Protein AF-A0A954IBS2-F1 (afdb_monomer)

Secondary structure (DSSP, 8-state):
---------------PPP-----------------PPP--PPPHHHHHHHHHHHHHHHHHHHHHHHHHHHHHHHHHHHHHHHHHHHHHHHHHHTS-SS-SSS---TT--S--TTS-SS-SSGGG--SSGGGTT-EESS-B-TTSPBPTT-TTEEEEEEEEEEEEETTTEEEEESS--SEEEEEEEEEETTEEEEEEEEEEEHHHHHHHHHHHHHT----

Mean predicted aligned error: 13.12 Å

pLDDT: mean 81.63, std 15.55, range [42.94, 98.56]

Foldseek 3Di:
DDDDDDDDDDDDDDDDDDDDDDDDDDDDDPPDPPPPPPPPDQDPVNVVVVVVVVVVVVVVVVVVVVVVVVVVVLVVLLVVQAVLQVLVQVVLLLAAQDDPVDPDPPQAAEDDPPQDPDDLACVSQRHNRPLAQPKDPPDAPRGNHRDPPSHQKMKHKHKFAWDDDPPPHTDGDSGHDQKIKIKMFIDHNNHTSDIDIDIGGNVVSVVVVVVVVVPPDDD

Radius of gyration: 34.68 Å; Cα contacts (8 Å, |Δi|>4): 251; chains: 1; bounding box: 61×70×96 Å

Sequence (219 aa):
MHHGLSTSQAACGRLLPRTAAHSQCARTNRNPPTRSPGRAGLTLIESAVSVVLVGLLIIGAMQTLGMALKTRHAGRQRMQASFLAEQLLDEVSRQPWLDPDGTTVAGHLGRESDDPLNPESRSQLDDMDDLHQWMESPCRDASGTVLPGTDGLQRTVTVENISGTVTNGVTAVTAETGLRRITVTVRIAGESAATASVLVSRADVERLADCYESIQVPF

Structure (mmCIF, N/CA/C/O backbone):
data_AF-A0A954IBS2-F1
#
_entry.id   AF-A0A954IBS2-F1
#
loop_
_atom_site.group_PDB
_atom_site.id
_atom_site.type_symbol
_atom_site.label_atom_id
_atom_site.label_alt_id
_atom_site.label_comp_id
_atom_site.label_asym_id
_atom_site.label_entity_id
_atom_site.label_seq_id
_atom_site.pdbx_PDB_ins_code
_atom_site.Cartn_x
_atom_site.Cartn_y
_atom_site.Cartn_z
_atom_site.occupancy
_atom_site.B_iso_or_equiv
_atom_site.auth_seq_id
_atom_site.auth_comp_id
_atom_site.auth_asym_id
_atom_site.auth_atom_id
_atom_site.pdbx_PDB_model_num
ATOM 1 N N . MET A 1 1 ? 13.222 -57.306 -11.184 1.00 45.16 1 MET A N 1
ATOM 2 C CA . MET A 1 1 ? 14.034 -57.585 -9.981 1.00 45.16 1 MET A CA 1
ATOM 3 C C . MET A 1 1 ? 13.592 -56.614 -8.905 1.00 45.16 1 MET A C 1
ATOM 5 O O . MET A 1 1 ? 13.743 -55.414 -9.068 1.00 45.16 1 MET A O 1
ATOM 9 N N . HIS A 1 2 ? 12.902 -57.158 -7.908 1.00 42.94 2 HIS A N 1
ATOM 10 C CA . HIS A 1 2 ? 12.271 -56.465 -6.789 1.00 42.94 2 HIS A CA 1
ATOM 11 C C . HIS A 1 2 ? 13.253 -56.321 -5.627 1.00 42.94 2 HIS A C 1
ATOM 13 O O . HIS A 1 2 ? 13.795 -57.339 -5.225 1.00 42.94 2 HIS A O 1
ATOM 19 N N . HIS A 1 3 ? 13.369 -55.127 -5.045 1.00 48.97 3 HIS A N 1
ATOM 20 C CA . HIS A 1 3 ? 13.721 -54.848 -3.639 1.00 48.97 3 HIS A CA 1
ATOM 21 C C . HIS A 1 3 ? 13.223 -53.406 -3.374 1.00 48.97 3 HIS A C 1
ATOM 23 O O . HIS A 1 3 ? 13.564 -52.524 -4.149 1.00 48.97 3 HIS A O 1
ATOM 29 N N . GLY A 1 4 ? 12.340 -53.048 -2.436 1.00 44.34 4 GLY A N 1
ATOM 30 C CA . GLY A 1 4 ? 11.910 -53.676 -1.185 1.00 44.34 4 GLY A CA 1
ATOM 31 C C . GLY A 1 4 ? 12.678 -53.067 -0.004 1.00 44.34 4 GLY A C 1
ATOM 32 O O . GLY A 1 4 ? 13.897 -53.177 -0.027 1.00 44.34 4 GLY A O 1
ATOM 33 N N . LEU A 1 5 ? 11.946 -52.500 0.984 1.00 59.69 5 LEU A N 1
ATOM 34 C CA . LEU A 1 5 ? 12.308 -51.933 2.321 1.00 59.69 5 LEU A CA 1
ATOM 35 C C . LEU A 1 5 ? 11.928 -50.432 2.405 1.00 59.69 5 LEU A C 1
ATOM 37 O O . LEU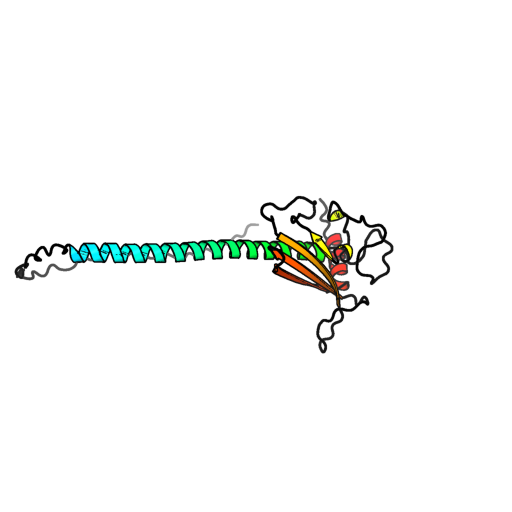 A 1 5 ? 12.558 -49.619 1.748 1.00 59.69 5 LEU A O 1
ATOM 41 N N . SER A 1 6 ? 10.876 -49.941 3.079 1.00 52.50 6 SER A N 1
ATOM 42 C CA . SER A 1 6 ? 10.089 -50.319 4.274 1.00 52.50 6 SER A CA 1
ATOM 43 C C . SER A 1 6 ? 10.828 -50.245 5.619 1.00 52.50 6 SER A C 1
ATOM 45 O O . SER A 1 6 ? 11.374 -51.238 6.087 1.00 52.50 6 SER A O 1
ATOM 47 N N . THR A 1 7 ? 10.700 -49.092 6.282 1.00 59.94 7 THR A N 1
ATOM 48 C CA . THR A 1 7 ? 10.880 -48.815 7.725 1.00 59.94 7 THR A CA 1
ATOM 49 C C . THR A 1 7 ? 9.879 -47.687 8.048 1.00 59.94 7 THR A C 1
ATOM 51 O O . THR A 1 7 ? 9.940 -46.642 7.419 1.00 59.94 7 THR A O 1
ATOM 54 N N . SER A 1 8 ? 8.795 -47.800 8.827 1.00 57.25 8 SER A N 1
ATOM 55 C CA . SER A 1 8 ? 8.457 -48.453 10.104 1.00 57.25 8 SER A CA 1
ATOM 56 C C . SER A 1 8 ? 9.232 -47.942 11.322 1.00 57.25 8 SER A C 1
ATOM 58 O O . SER A 1 8 ? 10.270 -48.504 11.651 1.00 57.25 8 SER A O 1
ATOM 60 N N . GLN A 1 9 ? 8.666 -46.946 12.019 1.00 58.44 9 GLN A N 1
ATOM 61 C CA . GLN A 1 9 ? 8.618 -46.790 13.491 1.00 58.44 9 GLN A CA 1
ATOM 62 C C . GLN A 1 9 ? 7.706 -45.577 13.798 1.00 58.44 9 GLN A C 1
ATOM 64 O O . GLN A 1 9 ? 7.993 -44.477 13.351 1.00 58.44 9 GLN A O 1
ATOM 69 N N . ALA A 1 10 ? 6.486 -45.695 14.331 1.00 50.09 10 ALA A N 1
ATOM 70 C CA . ALA A 1 10 ? 6.040 -46.221 15.628 1.00 50.09 10 ALA A CA 1
ATOM 71 C C . ALA A 1 10 ? 6.532 -45.399 16.840 1.00 50.09 10 ALA A C 1
ATOM 73 O O . ALA A 1 10 ? 7.595 -45.659 17.390 1.00 50.09 10 ALA A O 1
ATOM 74 N N . ALA A 1 11 ? 5.691 -44.470 17.306 1.00 51.94 11 ALA A N 1
ATOM 75 C CA . ALA A 1 11 ? 5.664 -43.974 18.686 1.00 51.94 11 ALA A CA 1
ATOM 76 C C . ALA A 1 11 ? 4.179 -43.782 19.058 1.00 51.94 11 ALA A C 1
ATOM 78 O O . ALA A 1 11 ? 3.527 -42.857 18.590 1.00 51.94 11 ALA A O 1
ATOM 79 N N . CYS A 1 12 ? 3.513 -44.813 19.580 1.00 49.47 12 CYS A N 1
ATOM 80 C CA . CYS A 1 12 ? 3.532 -45.265 20.978 1.00 49.47 12 CYS A CA 1
ATOM 81 C C . CYS A 1 12 ? 2.749 -44.307 21.888 1.00 49.47 12 CYS A C 1
ATOM 83 O O . CYS A 1 12 ? 3.235 -43.259 22.306 1.00 49.47 12 CYS A O 1
ATOM 85 N N . GLY A 1 13 ? 1.502 -44.695 22.161 1.00 51.91 13 GLY A N 1
ATOM 86 C CA . GLY A 1 13 ? 0.619 -44.017 23.094 1.00 51.91 13 GLY A CA 1
ATOM 87 C C . GLY A 1 13 ? 1.031 -44.200 24.554 1.00 51.91 13 GLY A C 1
ATOM 88 O O . GLY A 1 13 ? 1.740 -45.134 24.929 1.00 51.91 13 GLY A O 1
ATOM 89 N N . ARG A 1 14 ? 0.514 -43.315 25.404 1.00 55.31 14 ARG A N 1
ATOM 90 C CA . ARG A 1 14 ? 0.494 -43.506 26.857 1.00 55.31 14 ARG A CA 1
ATOM 91 C C . ARG A 1 14 ? -0.769 -42.840 27.399 1.00 55.31 14 ARG A C 1
ATOM 93 O O . ARG A 1 14 ? -0.897 -41.627 27.359 1.00 55.31 14 ARG A O 1
ATOM 100 N N . LEU A 1 15 ? -1.834 -43.620 27.573 1.00 56.50 15 LEU A N 1
ATOM 101 C CA . LEU A 1 15 ? -2.202 -44.312 28.818 1.00 56.50 15 LEU A CA 1
ATOM 102 C C . LEU A 1 15 ? -2.574 -43.339 29.941 1.00 56.50 15 LEU A C 1
ATOM 104 O O . LEU A 1 15 ? -1.737 -42.868 30.705 1.00 56.50 15 LEU A O 1
ATOM 108 N N . LEU A 1 16 ? -3.887 -43.136 30.044 1.00 59.31 16 LEU A N 1
ATOM 109 C CA . LEU A 1 16 ? -4.599 -42.791 31.268 1.00 59.31 16 LEU A CA 1
ATOM 110 C C . LEU A 1 16 ? -4.198 -43.762 32.394 1.00 59.31 16 LEU A C 1
ATOM 112 O O . LEU A 1 16 ? -4.233 -44.978 32.173 1.00 59.31 16 LEU A O 1
ATOM 116 N N . PRO A 1 17 ? -3.908 -43.294 33.616 1.00 62.41 17 PRO A N 1
ATOM 117 C CA . PRO A 1 17 ? -3.916 -44.170 34.768 1.00 62.41 17 PRO A CA 1
ATOM 118 C C . PRO A 1 17 ? -5.342 -44.369 35.295 1.00 62.41 17 PRO A C 1
ATOM 120 O O . PRO A 1 17 ? -6.050 -43.436 35.675 1.00 62.41 17 PRO A O 1
ATOM 123 N N . ARG A 1 18 ? -5.716 -45.651 35.311 1.00 51.72 18 ARG A N 1
ATOM 124 C CA . ARG A 1 18 ? -6.815 -46.271 36.053 1.00 51.72 18 ARG A CA 1
ATOM 125 C C . ARG A 1 18 ? -6.639 -46.071 37.562 1.00 51.72 18 ARG A C 1
ATOM 127 O O . ARG A 1 18 ? -5.544 -46.217 38.093 1.00 51.72 18 ARG A O 1
ATOM 134 N N . THR A 1 19 ? -7.770 -45.820 38.214 1.00 53.50 19 THR A N 1
ATOM 135 C CA . THR A 1 19 ? -8.202 -46.326 39.529 1.00 53.50 19 THR A CA 1
ATOM 136 C C . THR A 1 19 ? -7.168 -47.074 40.382 1.00 53.50 19 THR A C 1
ATOM 138 O O . THR A 1 19 ? -6.794 -48.201 40.058 1.00 53.50 19 THR A O 1
ATOM 141 N N . ALA A 1 20 ? -6.877 -46.529 41.565 1.00 55.19 20 ALA A N 1
ATOM 142 C CA . ALA A 1 20 ? -6.445 -47.304 42.722 1.00 55.19 20 ALA A CA 1
ATOM 143 C C . ALA A 1 20 ? -7.347 -46.965 43.915 1.00 55.19 20 ALA A C 1
ATOM 145 O O . ALA A 1 20 ? -7.336 -45.855 44.443 1.00 55.19 20 ALA A O 1
ATOM 146 N N . ALA A 1 21 ? -8.157 -47.951 44.295 1.00 58.53 21 ALA A N 1
ATOM 147 C CA . ALA A 1 21 ? -8.867 -48.007 45.556 1.00 58.53 21 ALA A CA 1
ATOM 148 C C . ALA A 1 21 ? -7.852 -48.179 46.691 1.00 58.53 21 ALA A C 1
ATOM 150 O O . ALA A 1 21 ? -7.033 -49.100 46.649 1.00 58.53 21 ALA A O 1
ATOM 151 N N . HIS A 1 22 ? -7.924 -47.330 47.715 1.00 53.88 22 HIS A N 1
ATOM 152 C CA . HIS A 1 22 ? -7.211 -47.549 48.966 1.00 53.88 22 HIS A CA 1
ATOM 153 C C . HIS A 1 22 ? -8.040 -47.115 50.174 1.00 53.88 22 HIS A C 1
ATOM 155 O O . HIS A 1 22 ? -8.369 -45.947 50.350 1.00 53.88 22 HIS A O 1
ATOM 161 N N . SER A 1 23 ? -8.292 -48.121 51.011 1.00 60.75 23 SER A N 1
ATOM 162 C CA . SER A 1 23 ? -8.225 -48.060 52.467 1.00 60.75 23 SER A CA 1
ATOM 163 C C . SER A 1 23 ? -9.220 -47.138 53.176 1.00 60.75 23 SER A C 1
ATOM 165 O O . SER A 1 23 ? -8.925 -46.008 53.566 1.00 60.75 23 SER A O 1
ATOM 167 N N . GLN A 1 24 ? -10.405 -47.696 53.435 1.00 58.12 24 GLN A N 1
ATOM 168 C CA . GLN A 1 24 ? -11.296 -47.236 54.496 1.00 58.12 24 GLN A CA 1
ATOM 169 C C . GLN A 1 24 ? -10.687 -47.588 55.861 1.00 58.12 24 GLN A C 1
ATOM 171 O O . GLN A 1 24 ? -10.999 -48.611 5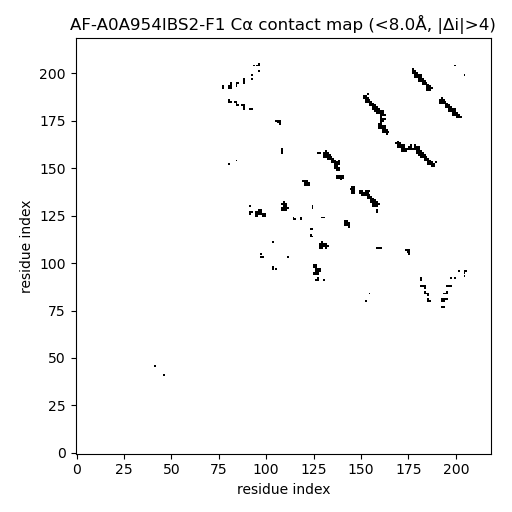6.464 1.00 58.12 24 GLN A O 1
ATOM 176 N N . CYS A 1 25 ? -9.823 -46.708 56.369 1.00 56.44 25 CYS A N 1
ATOM 177 C CA . CYS A 1 25 ? -9.597 -46.604 57.804 1.00 56.44 25 CYS A CA 1
ATOM 178 C C . CYS A 1 25 ? -10.830 -45.947 58.428 1.00 56.44 25 CYS A C 1
ATOM 180 O O . CYS A 1 25 ? -11.132 -44.783 58.155 1.00 56.44 25 CYS A O 1
ATOM 182 N N . ALA A 1 26 ? -11.526 -46.707 59.270 1.00 60.84 26 ALA A N 1
ATOM 183 C CA . ALA A 1 26 ? -12.612 -46.247 60.117 1.00 60.84 26 ALA A CA 1
ATOM 184 C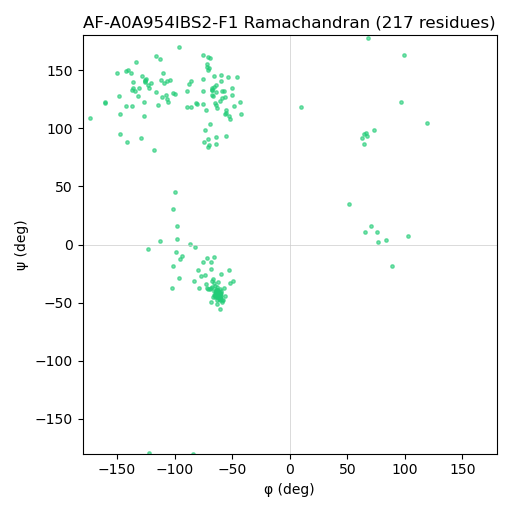 C . ALA A 1 26 ? -12.151 -45.067 60.994 1.00 60.84 26 ALA A C 1
ATOM 186 O O . ALA A 1 26 ? -11.600 -45.246 62.079 1.00 60.84 26 ALA A O 1
ATOM 187 N N . ARG A 1 27 ? -12.379 -43.838 60.516 1.00 59.38 27 ARG A N 1
ATOM 188 C CA . ARG A 1 27 ? -12.395 -42.643 61.358 1.00 59.38 27 ARG A CA 1
ATOM 189 C C . ARG A 1 27 ? -13.794 -42.496 61.922 1.00 59.38 27 ARG A C 1
ATOM 191 O O . ARG A 1 27 ? -14.770 -42.334 61.196 1.00 59.38 27 ARG A O 1
ATOM 198 N N . THR A 1 28 ? -13.857 -42.563 63.239 1.00 63.72 28 THR A N 1
ATOM 199 C CA . THR A 1 28 ? -15.012 -42.228 64.056 1.00 63.72 28 THR A CA 1
ATOM 200 C C . THR A 1 28 ? -15.514 -40.836 63.675 1.00 63.72 28 THR A C 1
ATOM 202 O O . THR A 1 28 ? -14.872 -39.816 63.926 1.00 63.72 28 THR A O 1
ATOM 205 N N . ASN A 1 29 ? -16.664 -40.817 63.002 1.00 59.28 29 ASN A N 1
ATOM 206 C CA . ASN A 1 29 ? -17.322 -39.618 62.514 1.00 59.28 29 ASN A CA 1
ATOM 207 C C . ASN A 1 29 ? -17.896 -38.819 63.695 1.00 59.28 29 ASN A C 1
ATOM 209 O O . ASN A 1 29 ? -19.067 -38.949 64.050 1.00 59.28 29 ASN A O 1
ATOM 213 N N . ARG A 1 30 ? -17.060 -37.996 64.334 1.00 65.25 30 ARG A N 1
ATOM 214 C CA . ARG A 1 30 ? -17.547 -36.861 65.120 1.00 65.25 30 ARG A CA 1
ATOM 215 C C . ARG A 1 30 ? -17.986 -35.800 64.121 1.00 65.25 30 ARG A C 1
ATOM 217 O O . ARG A 1 30 ? -17.177 -34.959 63.746 1.00 65.25 30 ARG A O 1
ATOM 224 N N . ASN A 1 31 ? -19.244 -35.855 63.684 1.00 67.31 31 ASN A N 1
ATOM 225 C CA . ASN A 1 31 ? -19.858 -34.737 62.977 1.00 67.31 31 ASN A CA 1
ATOM 226 C C . ASN A 1 31 ? -19.744 -33.501 63.891 1.00 67.31 31 ASN A C 1
ATOM 228 O O . ASN A 1 31 ? -20.369 -33.496 64.958 1.00 67.31 31 ASN A O 1
ATOM 232 N N . PRO A 1 32 ? -18.951 -32.468 63.546 1.00 68.50 32 PRO A N 1
ATOM 233 C CA . PRO A 1 32 ? -19.090 -31.188 64.219 1.00 68.50 32 PRO A CA 1
ATOM 234 C C . PRO A 1 32 ? -20.526 -30.700 63.977 1.00 68.50 32 PRO A C 1
ATOM 236 O O . PRO A 1 32 ? -21.081 -30.976 62.909 1.00 68.50 32 PRO A O 1
ATOM 239 N N . PRO A 1 33 ? -21.160 -30.008 64.937 1.00 64.88 33 PRO A N 1
ATOM 240 C CA . PRO A 1 33 ? -22.490 -29.461 64.725 1.00 64.88 33 PRO A CA 1
ATOM 241 C C . PRO A 1 33 ? -22.443 -28.579 63.478 1.00 64.88 33 PRO A C 1
ATOM 243 O O . PRO A 1 33 ? -21.769 -27.547 63.455 1.00 64.88 33 PRO A O 1
ATOM 246 N N . THR A 1 34 ? -23.133 -29.006 62.422 1.00 65.88 34 THR A N 1
ATOM 247 C CA . THR A 1 34 ? -23.379 -28.186 61.244 1.00 65.88 34 THR A CA 1
ATOM 248 C C . THR A 1 34 ? -24.232 -27.022 61.720 1.00 65.88 34 THR A C 1
ATOM 250 O O . THR A 1 34 ? -25.455 -27.132 61.807 1.00 65.88 34 THR A O 1
ATOM 253 N N . ARG A 1 35 ? -23.590 -25.910 62.099 1.00 66.00 35 ARG A N 1
ATOM 254 C CA . ARG A 1 35 ? -24.271 -24.622 62.186 1.00 66.00 35 ARG A CA 1
ATOM 255 C C . ARG A 1 35 ? -24.927 -24.438 60.828 1.00 66.00 35 ARG A C 1
ATOM 257 O O . ARG A 1 35 ? -24.223 -24.301 59.830 1.00 66.00 35 ARG A O 1
ATOM 264 N N . SER A 1 36 ? -26.256 -24.503 60.789 1.00 65.00 36 SER A N 1
ATOM 265 C CA . SER A 1 36 ? -27.012 -24.080 59.621 1.00 65.00 36 SER A CA 1
ATOM 266 C C . SER A 1 36 ? -26.466 -22.703 59.248 1.00 65.00 36 SER A C 1
ATOM 268 O O . SER A 1 36 ? -26.511 -21.823 60.119 1.00 65.00 36 SER A O 1
ATOM 270 N N . PRO A 1 37 ? -25.891 -22.500 58.050 1.00 66.31 37 PRO A N 1
ATOM 271 C CA . PRO A 1 37 ? -25.538 -21.156 57.636 1.00 66.31 37 PRO A CA 1
ATOM 272 C C . PRO A 1 37 ? -26.830 -20.354 57.747 1.00 66.31 37 PRO A C 1
ATOM 274 O O . PRO A 1 37 ? -27.844 -20.714 57.143 1.00 66.31 37 PRO A O 1
ATOM 277 N N . GLY A 1 38 ? -26.832 -19.363 58.642 1.00 61.47 38 GLY A N 1
ATOM 278 C CA . GLY A 1 38 ? -27.975 -18.482 58.805 1.00 61.47 38 GLY A CA 1
ATOM 279 C C . GLY A 1 38 ? -28.338 -17.983 57.416 1.00 61.47 38 GLY A C 1
ATOM 280 O O . GLY A 1 38 ? -27.452 -17.573 56.666 1.00 61.47 38 GLY A O 1
ATOM 281 N N . ARG A 1 39 ? -29.611 -18.110 57.037 1.00 67.38 39 ARG A N 1
ATOM 282 C CA . ARG A 1 39 ? -30.112 -17.581 55.770 1.00 67.38 39 ARG A CA 1
ATOM 283 C C . ARG A 1 39 ? -29.978 -16.060 55.835 1.00 67.38 39 ARG A C 1
ATOM 285 O O . ARG A 1 39 ? -30.890 -15.377 56.285 1.00 67.38 39 ARG A O 1
ATOM 292 N N . ALA A 1 40 ? -28.811 -15.551 55.465 1.00 68.31 40 ALA A N 1
ATOM 293 C CA . ALA A 1 40 ? -28.569 -14.136 55.286 1.00 68.31 40 ALA A CA 1
ATOM 294 C C . ALA A 1 40 ? -29.275 -13.748 53.986 1.00 68.31 40 ALA A C 1
ATOM 296 O O . ALA A 1 40 ? -28.800 -14.050 52.894 1.00 68.31 40 ALA A O 1
ATOM 297 N N . GLY A 1 41 ? -30.480 -13.191 54.105 1.00 77.12 41 GLY A N 1
ATOM 298 C CA . GLY A 1 41 ? -31.127 -12.544 52.972 1.00 77.12 41 GLY A CA 1
ATOM 299 C C . GLY A 1 41 ? -30.300 -11.331 52.554 1.00 77.12 41 GLY A C 1
ATOM 300 O O . GLY A 1 41 ? -29.832 -10.592 53.421 1.00 77.12 41 GLY A O 1
ATOM 301 N N . LEU A 1 42 ? -30.121 -11.137 51.245 1.00 78.12 42 LEU A N 1
ATOM 302 C CA . LEU A 1 42 ? -29.543 -9.906 50.707 1.00 78.12 42 LEU A CA 1
ATOM 303 C C . LEU A 1 42 ? -30.399 -8.730 51.174 1.00 78.12 42 LEU A C 1
ATOM 305 O O . LEU A 1 42 ? -31.631 -8.765 51.084 1.00 78.12 42 LEU A O 1
ATOM 309 N N . THR A 1 43 ? -29.751 -7.692 51.685 1.00 90.75 43 THR A N 1
ATOM 310 C CA . THR A 1 43 ? -30.481 -6.492 52.098 1.00 90.75 43 THR A CA 1
ATOM 311 C C . THR A 1 43 ? -30.985 -5.744 50.859 1.00 90.75 43 THR A C 1
ATOM 313 O O . THR A 1 43 ? -30.370 -5.787 49.792 1.00 90.75 43 THR A O 1
ATOM 316 N N . LEU A 1 44 ? -32.109 -5.028 50.970 1.00 92.50 44 LEU A N 1
ATOM 317 C CA . LEU A 1 44 ? -32.663 -4.265 49.840 1.00 92.50 44 LEU A CA 1
ATOM 318 C C . LEU A 1 44 ? -31.629 -3.257 49.301 1.00 92.50 44 LEU A C 1
ATOM 320 O O . LEU A 1 44 ? -31.460 -3.124 48.089 1.00 92.50 44 LEU A O 1
ATOM 324 N N . ILE A 1 45 ? -30.849 -2.647 50.198 1.00 94.88 45 ILE A N 1
ATOM 325 C CA . ILE A 1 45 ? -29.742 -1.752 49.842 1.00 94.88 45 ILE A CA 1
ATOM 326 C C . ILE A 1 45 ? -28.628 -2.463 49.059 1.00 94.88 45 ILE A C 1
ATOM 328 O O . ILE A 1 45 ? -28.138 -1.920 48.075 1.00 94.88 45 ILE A O 1
ATOM 332 N N . GLU A 1 46 ? -28.270 -3.692 49.422 1.00 94.00 46 GLU A N 1
ATOM 333 C CA . GLU A 1 46 ? -27.256 -4.483 48.717 1.00 94.00 46 GLU A CA 1
ATOM 334 C C . GLU A 1 46 ? -27.697 -4.843 47.292 1.00 94.00 46 GLU A C 1
ATOM 336 O O . GLU A 1 46 ? -26.910 -4.727 46.348 1.00 94.00 46 GLU A O 1
ATOM 341 N N . SER A 1 47 ? -28.974 -5.195 47.107 1.00 94.31 47 SER A N 1
ATOM 342 C CA . SER A 1 47 ? -29.532 -5.432 45.770 1.00 94.31 47 SER A CA 1
ATOM 343 C C . SER A 1 47 ? -29.538 -4.162 44.909 1.00 94.31 47 SER A C 1
ATOM 345 O O . SER A 1 47 ? -29.152 -4.212 43.742 1.00 94.31 47 SER A O 1
ATOM 347 N N . ALA A 1 48 ? -29.875 -3.005 45.493 1.00 95.56 48 ALA A N 1
ATOM 348 C CA . ALA A 1 48 ? -29.869 -1.723 44.793 1.00 95.56 48 ALA A CA 1
ATOM 349 C C . ALA A 1 48 ? -28.450 -1.319 44.357 1.00 95.56 48 ALA A C 1
ATOM 351 O O . ALA A 1 48 ? -28.242 -0.954 43.200 1.00 95.56 48 ALA A O 1
ATOM 352 N N . VAL A 1 49 ? -27.459 -1.455 45.247 1.00 96.38 49 VAL A N 1
ATOM 353 C CA . VAL A 1 49 ? -26.046 -1.190 44.925 1.00 96.38 49 VAL A CA 1
ATOM 354 C C . VAL A 1 49 ? -25.550 -2.142 43.834 1.00 96.38 49 VAL A C 1
ATOM 356 O O . VAL A 1 49 ? -24.886 -1.704 42.898 1.00 96.38 49 VAL A O 1
ATOM 359 N N . SER A 1 50 ? -25.926 -3.422 43.890 1.00 96.81 50 SER A N 1
ATOM 360 C CA . SER A 1 50 ? -25.533 -4.411 42.878 1.00 96.81 50 SER A CA 1
ATOM 361 C C . SER A 1 50 ? -26.059 -4.058 41.485 1.00 96.81 50 SER A C 1
ATOM 363 O O . SER A 1 50 ? -25.305 -4.119 40.516 1.00 96.81 50 SER A O 1
ATOM 365 N N . VAL A 1 51 ? -27.323 -3.632 41.370 1.00 96.88 51 VAL A N 1
ATOM 366 C CA . VAL A 1 51 ? -27.903 -3.209 40.082 1.00 96.88 51 VAL A CA 1
ATOM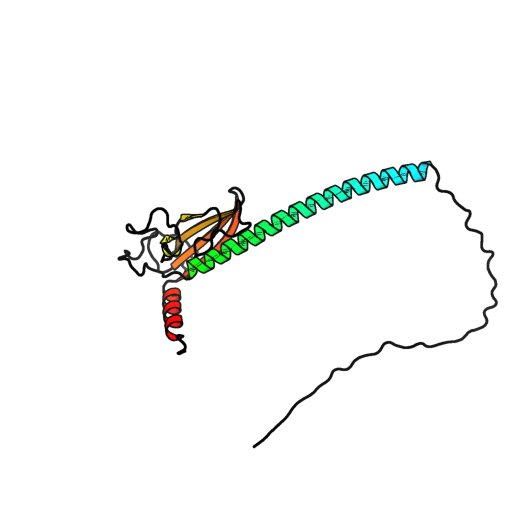 367 C C . VAL A 1 51 ? -27.178 -1.981 39.526 1.00 96.88 51 VAL A C 1
ATOM 369 O O . VAL A 1 51 ? -26.867 -1.949 38.335 1.00 96.88 51 VAL A O 1
ATOM 372 N N . VAL A 1 52 ? -26.844 -1.004 40.378 1.00 98.25 52 VAL A N 1
ATOM 373 C CA . VAL A 1 52 ? -26.066 0.179 39.968 1.00 98.25 52 VAL A CA 1
ATOM 374 C C . VAL A 1 52 ? -24.687 -0.229 39.443 1.00 98.25 52 VAL A C 1
ATOM 376 O O . VAL A 1 52 ? -24.283 0.216 38.369 1.00 98.25 52 VAL A O 1
ATOM 379 N N . LEU A 1 53 ? -23.982 -1.116 40.149 1.00 98.00 53 LEU A N 1
ATOM 380 C CA . LEU A 1 53 ? -22.661 -1.593 39.732 1.00 98.00 53 LEU A CA 1
ATOM 381 C C . LEU A 1 53 ? -22.715 -2.365 38.410 1.00 98.00 53 LEU A C 1
ATOM 383 O O . LEU A 1 53 ? -21.900 -2.116 37.524 1.00 98.00 53 LEU A O 1
ATOM 387 N N . VAL A 1 54 ? -23.692 -3.258 38.237 1.00 98.31 54 VAL A N 1
ATOM 388 C CA . VAL A 1 54 ? -23.882 -3.994 36.978 1.00 98.31 54 VAL A CA 1
ATOM 389 C C . VAL A 1 54 ? -24.193 -3.036 35.826 1.00 98.31 54 VAL A C 1
ATOM 391 O O . VAL A 1 54 ? -23.640 -3.198 34.739 1.00 98.31 54 VAL A O 1
ATOM 394 N N . GLY A 1 55 ? -25.004 -2.001 36.063 1.00 98.44 55 GLY A N 1
ATOM 395 C CA . GLY A 1 55 ? -25.271 -0.958 35.071 1.00 98.44 55 GLY A CA 1
ATOM 396 C C . GLY A 1 55 ? -23.991 -0.262 34.597 1.00 98.44 55 GLY A C 1
ATOM 397 O O . GLY A 1 55 ? -23.755 -0.156 33.393 1.00 98.44 55 GLY A O 1
ATOM 398 N N . LEU A 1 56 ? -23.121 0.137 35.530 1.00 98.06 56 LEU A N 1
ATOM 399 C CA . LEU A 1 56 ? -21.827 0.749 35.204 1.00 98.06 56 LEU A CA 1
ATOM 400 C C . LEU A 1 56 ? -20.904 -0.211 34.434 1.00 98.06 56 LEU A C 1
ATOM 402 O O . LEU A 1 56 ? -20.243 0.205 33.480 1.00 98.06 56 LEU A O 1
ATOM 406 N N . LEU A 1 57 ? -20.896 -1.499 34.792 1.00 98.50 57 LEU A N 1
ATOM 407 C CA . LEU A 1 57 ? -20.113 -2.520 34.088 1.00 98.50 57 LEU A CA 1
ATOM 408 C C . LEU A 1 57 ? -20.577 -2.716 32.639 1.00 98.50 57 LEU A C 1
ATOM 410 O O . LEU A 1 57 ? -19.740 -2.812 31.743 1.00 98.50 57 LEU A O 1
ATOM 414 N N . ILE A 1 58 ? -21.889 -2.735 32.386 1.00 9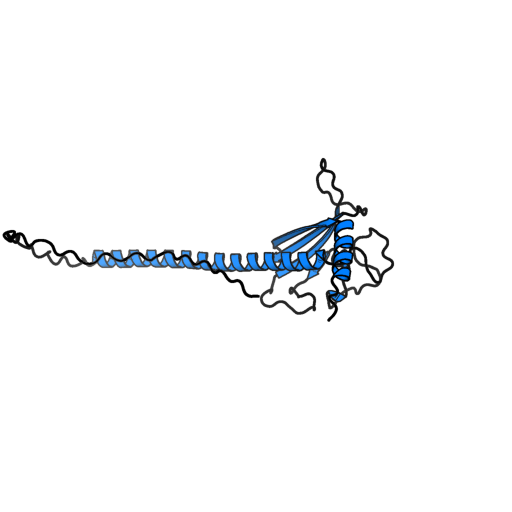8.56 58 ILE A N 1
ATOM 415 C CA . ILE A 1 58 ? -22.440 -2.883 31.029 1.00 98.56 58 ILE A CA 1
ATOM 416 C C . ILE A 1 58 ? -22.053 -1.687 30.150 1.00 98.56 58 ILE A C 1
ATOM 418 O O . ILE A 1 58 ? -21.666 -1.876 28.995 1.00 98.56 58 ILE A O 1
ATOM 422 N N . ILE A 1 59 ? -22.097 -0.464 30.692 1.00 98.38 59 ILE A N 1
ATOM 423 C CA . ILE A 1 59 ? -21.678 0.744 29.963 1.00 98.38 59 ILE A CA 1
ATOM 424 C C . ILE A 1 59 ? -20.201 0.637 29.557 1.00 98.38 59 ILE A C 1
ATOM 426 O O . ILE A 1 59 ? -19.870 0.842 28.386 1.00 98.38 59 ILE A O 1
ATOM 430 N N . GLY A 1 60 ? -19.322 0.249 30.488 1.00 98.19 60 GLY A N 1
ATOM 431 C CA . GLY A 1 60 ? -17.903 0.027 30.192 1.00 98.19 60 GLY A CA 1
ATOM 432 C C . GLY A 1 60 ? -17.674 -1.080 29.152 1.00 98.19 60 GLY A C 1
ATOM 433 O O . GLY A 1 60 ? -16.881 -0.922 28.219 1.00 98.19 60 GLY A O 1
ATOM 434 N N . ALA A 1 61 ? -18.418 -2.186 29.244 1.00 98.25 61 ALA A N 1
ATOM 435 C CA . ALA A 1 61 ? -18.335 -3.287 28.284 1.00 98.25 61 ALA A CA 1
ATOM 436 C C . ALA A 1 61 ? -18.762 -2.863 26.865 1.00 98.25 61 ALA A C 1
ATOM 438 O O . ALA A 1 61 ? -18.123 -3.235 25.882 1.00 98.25 61 ALA A O 1
ATOM 439 N N . MET A 1 62 ? -19.797 -2.032 26.730 1.00 98.12 62 MET A N 1
ATOM 440 C CA . MET A 1 62 ? -20.259 -1.579 25.416 1.00 98.12 62 MET A CA 1
ATOM 441 C C . MET A 1 62 ? -19.257 -0.632 24.738 1.00 98.12 62 MET A C 1
ATOM 443 O O . MET A 1 62 ? -19.021 -0.739 23.533 1.00 98.12 62 MET A O 1
ATOM 447 N N . GLN A 1 63 ? -18.610 0.250 25.506 1.00 98.12 63 GLN A N 1
ATOM 448 C CA . GLN A 1 63 ? -17.556 1.132 24.991 1.00 98.12 63 GLN A CA 1
ATOM 449 C C . GLN A 1 63 ? -16.340 0.341 24.491 1.00 98.12 63 GLN A C 1
ATOM 451 O O . GLN A 1 63 ? -15.834 0.597 23.395 1.00 98.12 63 GLN A O 1
ATOM 456 N N . THR A 1 64 ? -15.895 -0.656 25.263 1.00 98.00 64 THR A N 1
ATOM 457 C CA . THR A 1 64 ? -14.774 -1.525 24.864 1.00 98.00 64 THR A CA 1
ATOM 458 C C . THR A 1 64 ? -15.105 -2.352 23.620 1.00 98.00 64 THR A C 1
ATOM 460 O O . THR A 1 64 ? -14.269 -2.458 22.720 1.00 98.00 64 THR A O 1
ATOM 463 N N . LEU A 1 65 ? -16.337 -2.860 23.498 1.00 98.19 65 LEU A N 1
ATOM 464 C CA . LEU A 1 65 ? -16.795 -3.565 22.299 1.00 98.19 65 LEU A CA 1
ATOM 465 C C . LEU A 1 65 ? -16.817 -2.655 21.059 1.00 98.19 65 LEU A C 1
ATOM 467 O O . LEU A 1 65 ? -16.332 -3.056 20.000 1.00 98.19 65 LEU A O 1
ATOM 471 N N . GLY A 1 66 ? -17.325 -1.425 21.184 1.00 97.75 66 GLY A N 1
ATOM 472 C CA . GLY A 1 66 ? -17.339 -0.452 20.086 1.00 97.75 66 GLY A CA 1
ATOM 473 C C . GLY A 1 66 ? -15.931 -0.128 19.575 1.00 97.75 66 GLY A C 1
ATOM 474 O O . GLY A 1 66 ? -15.677 -0.155 18.368 1.00 97.75 66 GLY A O 1
ATOM 475 N N . MET A 1 67 ? -14.986 0.084 20.495 1.00 97.56 67 MET A N 1
ATOM 476 C CA . MET A 1 67 ? -13.567 0.266 20.172 1.00 97.56 67 MET A CA 1
ATOM 477 C C . MET A 1 67 ? -12.978 -0.963 19.464 1.00 97.56 67 MET A C 1
ATOM 479 O O . MET A 1 67 ? -12.303 -0.822 18.445 1.00 97.56 67 MET A O 1
ATOM 483 N N . ALA A 1 68 ? -13.270 -2.174 19.950 1.00 97.62 68 ALA A N 1
ATOM 484 C CA . ALA A 1 68 ? -12.774 -3.410 19.347 1.00 97.62 68 ALA A CA 1
ATOM 485 C C . ALA A 1 68 ? -13.265 -3.596 17.901 1.00 97.62 68 ALA A C 1
ATOM 487 O O . ALA A 1 68 ? -12.485 -3.982 17.028 1.00 97.62 68 ALA A O 1
ATOM 488 N N . LEU A 1 69 ? -14.537 -3.293 17.622 1.00 97.50 69 LEU A N 1
ATOM 489 C CA . LEU A 1 69 ? -15.093 -3.362 16.268 1.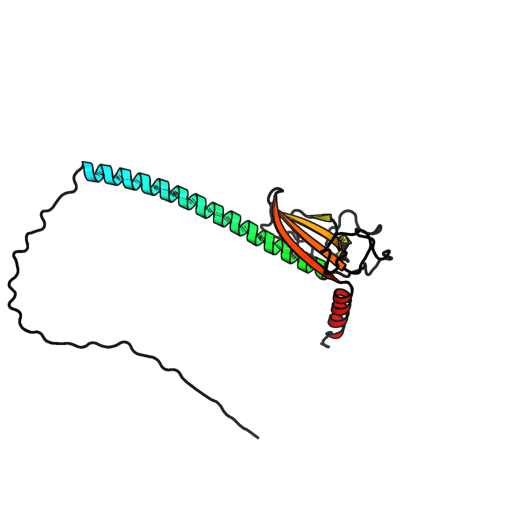00 97.50 69 LEU A CA 1
ATOM 490 C C . LEU A 1 69 ? -14.454 -2.328 15.336 1.00 97.50 69 LEU A C 1
ATOM 492 O O . LEU A 1 69 ? -14.071 -2.677 14.218 1.00 97.50 69 LEU A O 1
ATOM 496 N N . LYS A 1 70 ? -14.264 -1.090 15.809 1.00 96.25 70 LYS A N 1
ATOM 497 C CA . LYS A 1 70 ? -13.596 -0.033 15.037 1.00 96.25 70 LYS A CA 1
ATOM 498 C C . LYS A 1 70 ? -12.162 -0.423 14.672 1.00 96.25 70 LYS A C 1
ATOM 500 O O . LYS A 1 70 ? -11.772 -0.307 13.512 1.00 96.25 70 LYS A O 1
ATOM 505 N N . THR A 1 71 ? -11.401 -0.957 15.627 1.00 96.25 71 THR A N 1
ATOM 506 C CA . THR A 1 71 ? -10.030 -1.432 15.388 1.00 96.25 71 THR A CA 1
ATOM 507 C C . THR A 1 71 ? -9.996 -2.601 14.406 1.00 96.25 71 THR A C 1
ATOM 509 O O . THR A 1 71 ? -9.143 -2.627 13.522 1.00 96.25 71 THR A O 1
ATOM 512 N N . ARG A 1 72 ? -10.942 -3.547 14.494 1.00 96.00 72 ARG A N 1
ATOM 513 C CA . ARG A 1 72 ? -11.051 -4.655 13.526 1.00 96.00 72 ARG A CA 1
ATOM 514 C C . ARG A 1 72 ? -11.339 -4.157 12.113 1.00 96.00 72 ARG A C 1
ATOM 516 O O . ARG A 1 72 ? -10.736 -4.658 11.169 1.00 96.00 72 ARG A O 1
ATOM 523 N N . HIS A 1 73 ? -12.235 -3.184 11.967 1.00 92.69 73 HIS A N 1
ATOM 524 C CA . HIS A 1 73 ? -12.555 -2.597 10.668 1.00 92.69 73 HIS A CA 1
ATOM 525 C C . HIS A 1 73 ? -11.339 -1.894 10.055 1.00 92.69 73 HIS A C 1
ATOM 527 O O . HIS A 1 73 ? -10.951 -2.205 8.932 1.00 92.69 73 HIS A O 1
ATOM 533 N N . ALA A 1 74 ? -10.684 -1.016 10.820 1.00 91.19 74 ALA A N 1
ATOM 534 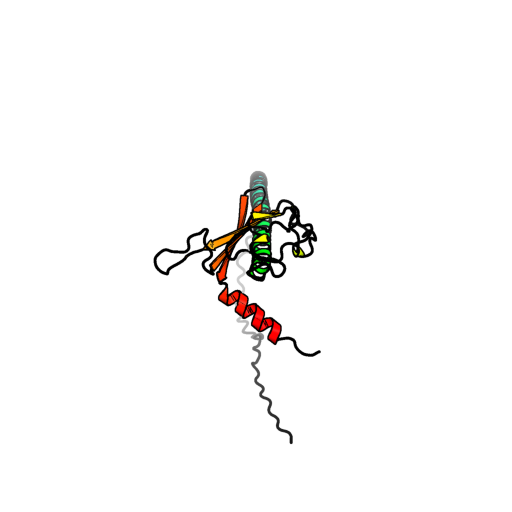C CA . ALA A 1 74 ? -9.479 -0.321 10.373 1.00 91.19 74 ALA A CA 1
ATOM 535 C C . ALA A 1 74 ? -8.333 -1.298 10.046 1.00 91.19 74 ALA A C 1
ATOM 537 O O . ALA A 1 74 ? -7.619 -1.114 9.063 1.00 91.19 74 ALA A O 1
ATOM 538 N N . GLY A 1 75 ? -8.181 -2.366 10.837 1.00 93.44 75 GLY A N 1
ATOM 539 C CA . GLY A 1 75 ? -7.205 -3.424 10.579 1.00 93.44 75 GLY A CA 1
ATOM 540 C C . GLY A 1 75 ? -7.455 -4.144 9.254 1.00 93.44 75 GLY A C 1
ATOM 541 O O . GLY A 1 75 ? -6.524 -4.316 8.474 1.00 93.44 75 GLY A O 1
ATOM 542 N N . ARG A 1 76 ? -8.711 -4.502 8.953 1.00 92.81 76 ARG A N 1
ATOM 543 C CA . ARG A 1 76 ? -9.075 -5.126 7.669 1.00 92.81 76 ARG A CA 1
ATOM 544 C C . ARG A 1 76 ? -8.768 -4.219 6.480 1.00 92.81 76 ARG A C 1
ATOM 546 O O . ARG A 1 76 ? -8.166 -4.688 5.524 1.00 92.81 76 ARG A O 1
ATOM 553 N N . GLN A 1 77 ? -9.122 -2.937 6.567 1.00 91.81 77 GLN A N 1
ATOM 554 C CA . GLN A 1 77 ? -8.855 -1.981 5.489 1.00 91.81 77 GLN A CA 1
ATOM 555 C C . GLN A 1 77 ? -7.354 -1.797 5.232 1.00 91.81 77 GLN A C 1
ATOM 557 O O . GLN A 1 77 ? -6.939 -1.743 4.080 1.00 91.81 77 GLN A O 1
ATOM 562 N N . ARG A 1 78 ? -6.523 -1.756 6.283 1.00 93.06 78 ARG A N 1
ATOM 563 C CA . ARG A 1 78 ? -5.060 -1.679 6.126 1.00 93.06 78 ARG A CA 1
ATOM 564 C C . ARG A 1 78 ? -4.470 -2.939 5.504 1.00 93.06 78 ARG A C 1
ATOM 566 O O . ARG A 1 78 ? -3.675 -2.825 4.584 1.00 93.06 78 ARG A O 1
ATOM 573 N N . MET A 1 79 ? -4.892 -4.121 5.956 1.00 94.94 79 MET A N 1
ATOM 574 C CA . MET A 1 79 ? -4.448 -5.388 5.360 1.00 94.94 79 MET A CA 1
ATOM 575 C C . MET A 1 79 ? -4.818 -5.473 3.877 1.00 94.94 79 MET A C 1
ATOM 577 O O . MET A 1 79 ? -4.006 -5.891 3.057 1.00 94.94 79 MET A O 1
ATOM 581 N N . GLN A 1 80 ? -6.029 -5.036 3.528 1.00 94.88 80 GLN A N 1
ATOM 582 C CA . GLN A 1 80 ? -6.474 -4.969 2.142 1.00 94.88 80 GLN A CA 1
ATOM 583 C C . GLN A 1 80 ? -5.648 -3.963 1.331 1.00 94.88 80 GLN A C 1
ATOM 585 O O . GLN A 1 80 ? -5.233 -4.282 0.223 1.00 94.88 80 GLN A O 1
ATOM 590 N N . ALA A 1 81 ? -5.364 -2.780 1.882 1.00 95.94 81 ALA A N 1
ATOM 591 C CA . ALA A 1 81 ? -4.512 -1.788 1.233 1.00 95.94 81 ALA A CA 1
ATOM 592 C C . ALA A 1 81 ? -3.095 -2.326 0.974 1.00 95.94 81 ALA A C 1
ATOM 594 O O . ALA A 1 81 ? -2.567 -2.120 -0.113 1.00 95.94 81 ALA A O 1
ATOM 595 N N . SER A 1 82 ? -2.502 -3.056 1.926 1.00 96.50 82 SER A N 1
ATOM 596 C CA . SER A 1 82 ? -1.198 -3.710 1.745 1.00 96.50 82 SER A CA 1
ATOM 597 C C . SER A 1 82 ? -1.229 -4.746 0.625 1.00 96.50 82 SER A C 1
ATOM 599 O O . SER A 1 82 ? -0.386 -4.693 -0.264 1.00 96.50 82 SER A O 1
ATOM 601 N N . PHE A 1 83 ? -2.241 -5.618 0.605 1.00 95.94 83 PHE A N 1
ATOM 602 C CA . PHE A 1 83 ? -2.394 -6.610 -0.461 1.00 95.94 83 PHE A CA 1
ATOM 603 C C . PHE A 1 83 ? -2.547 -5.954 -1.840 1.00 95.94 83 PHE A C 1
ATOM 605 O O . PHE A 1 83 ? -1.919 -6.374 -2.803 1.00 95.94 83 PHE A O 1
ATOM 612 N N . LEU A 1 84 ? -3.340 -4.884 -1.933 1.00 96.19 84 LEU A N 1
ATOM 613 C CA . LEU A 1 84 ? -3.526 -4.132 -3.174 1.00 96.19 84 LEU A CA 1
ATOM 614 C C . LEU A 1 84 ? -2.252 -3.414 -3.640 1.00 96.19 84 LEU A C 1
ATOM 616 O O . LEU A 1 84 ? -2.065 -3.254 -4.849 1.00 96.19 84 LEU A O 1
ATOM 620 N N . ALA A 1 85 ? -1.415 -2.963 -2.698 1.00 97.12 85 ALA A N 1
ATOM 621 C CA . ALA A 1 85 ? -0.120 -2.354 -2.984 1.00 97.12 85 ALA A CA 1
ATOM 622 C C . ALA A 1 85 ? 0.850 -3.396 -3.547 1.00 97.12 85 ALA A C 1
ATOM 624 O O . ALA A 1 85 ? 1.449 -3.163 -4.589 1.00 97.12 85 ALA A O 1
ATOM 625 N N . GLU A 1 86 ? 0.962 -4.546 -2.880 1.00 96.56 86 GLU A N 1
ATOM 626 C CA . GLU A 1 86 ? 1.833 -5.654 -3.283 1.00 96.56 86 GLU A CA 1
ATOM 627 C C . GLU A 1 86 ? 1.402 -6.259 -4.616 1.00 96.56 86 GLU A C 1
ATOM 629 O O . GLU A 1 86 ? 2.243 -6.477 -5.477 1.00 96.56 86 GLU A O 1
ATOM 634 N N . GLN A 1 87 ? 0.099 -6.464 -4.824 1.00 95.38 87 GLN A N 1
ATOM 635 C CA . GLN A 1 87 ? -0.433 -6.985 -6.080 1.00 95.38 87 GLN A CA 1
ATOM 636 C C . GLN A 1 87 ? -0.058 -6.089 -7.266 1.00 95.38 87 GLN A C 1
ATOM 638 O O . GLN A 1 87 ? 0.406 -6.589 -8.285 1.00 95.38 87 GLN A O 1
ATOM 643 N N . LEU A 1 88 ? -0.258 -4.772 -7.138 1.00 95.06 88 LEU A N 1
ATOM 644 C CA . LEU A 1 88 ? 0.077 -3.840 -8.215 1.00 95.06 88 LEU A CA 1
ATOM 645 C C . LEU A 1 88 ? 1.594 -3.668 -8.357 1.00 95.06 88 LEU A C 1
ATOM 647 O O . LEU A 1 88 ? 2.083 -3.515 -9.465 1.00 95.06 88 LEU A O 1
ATOM 651 N N . LEU A 1 89 ? 2.353 -3.725 -7.260 1.00 96.19 89 LEU A N 1
ATOM 652 C CA . LEU A 1 89 ? 3.815 -3.691 -7.319 1.00 96.19 89 LEU A CA 1
ATOM 653 C C . LEU A 1 89 ? 4.365 -4.894 -8.093 1.00 96.19 89 LEU A C 1
ATOM 655 O O . LEU A 1 89 ? 5.247 -4.727 -8.927 1.00 96.19 89 LEU A O 1
ATOM 659 N N . ASP A 1 90 ? 3.834 -6.085 -7.819 1.00 93.81 90 ASP A N 1
ATOM 660 C CA . ASP A 1 90 ? 4.211 -7.336 -8.475 1.00 93.81 90 ASP A CA 1
ATOM 661 C C . ASP A 1 90 ? 3.883 -7.303 -9.973 1.00 93.81 90 ASP A C 1
ATOM 663 O O . ASP A 1 90 ? 4.698 -7.708 -10.795 1.00 93.81 90 ASP A O 1
ATOM 667 N N . GLU A 1 91 ? 2.728 -6.743 -10.332 1.00 92.56 91 GLU A N 1
ATOM 668 C CA . GLU A 1 91 ? 2.323 -6.505 -11.719 1.00 92.56 91 GLU A CA 1
ATOM 669 C C . GLU A 1 91 ? 3.291 -5.565 -12.451 1.00 92.56 91 GLU A C 1
ATOM 671 O O . GLU A 1 91 ? 3.883 -5.972 -13.447 1.00 92.56 91 GLU A O 1
ATOM 676 N N . VAL A 1 92 ? 3.533 -4.363 -11.914 1.00 92.81 92 VAL A N 1
ATOM 677 C CA . VAL A 1 92 ? 4.416 -3.364 -12.547 1.00 92.81 92 VAL A CA 1
ATOM 678 C C . VAL A 1 92 ? 5.862 -3.862 -12.611 1.00 92.81 92 VAL A C 1
ATOM 680 O O . VAL A 1 92 ? 6.572 -3.633 -13.579 1.00 92.81 92 VAL A O 1
ATOM 683 N N . SER A 1 93 ? 6.325 -4.600 -11.598 1.00 92.88 93 SER A N 1
ATOM 684 C CA . SER A 1 93 ? 7.698 -5.126 -11.572 1.00 92.88 93 SER A CA 1
ATOM 685 C C . SER A 1 93 ? 7.989 -6.215 -12.611 1.00 92.88 93 SER A C 1
ATOM 687 O O . SER A 1 93 ? 9.156 -6.537 -12.828 1.00 92.88 93 SER A O 1
ATOM 689 N N . ARG A 1 94 ? 6.949 -6.801 -13.221 1.00 89.44 94 ARG A N 1
ATOM 690 C CA . ARG A 1 94 ? 7.070 -7.835 -14.260 1.00 89.44 94 ARG A CA 1
ATOM 691 C C . ARG A 1 94 ? 6.931 -7.296 -15.675 1.00 89.44 94 ARG A C 1
ATOM 693 O O . ARG A 1 94 ? 7.090 -8.073 -16.614 1.00 89.44 94 ARG A O 1
ATOM 700 N N . GLN A 1 95 ? 6.601 -6.021 -15.833 1.00 90.00 95 GLN A N 1
ATOM 701 C CA . GLN A 1 95 ? 6.517 -5.428 -17.154 1.00 90.00 95 GLN A CA 1
ATOM 702 C C . GLN A 1 95 ? 7.908 -5.292 -17.788 1.00 90.00 95 GLN A C 1
ATOM 704 O O . GLN A 1 95 ? 8.911 -5.193 -17.069 1.00 90.00 95 GLN A O 1
ATOM 709 N N . PRO A 1 96 ? 7.979 -5.322 -19.128 1.00 89.69 96 PRO A N 1
ATOM 710 C CA . PRO A 1 96 ? 9.162 -4.950 -19.886 1.00 89.69 96 PRO A CA 1
ATOM 711 C C . PRO A 1 96 ? 9.786 -3.641 -19.400 1.00 89.69 96 PRO A C 1
ATOM 713 O O . PRO A 1 96 ? 9.099 -2.702 -19.012 1.00 89.69 96 PRO A O 1
ATOM 716 N N . TRP A 1 97 ? 11.119 -3.579 -19.437 1.00 89.06 97 TRP A N 1
ATOM 717 C CA . TRP A 1 97 ? 11.842 -2.350 -19.094 1.00 89.06 97 TRP A CA 1
ATOM 718 C C . TRP A 1 97 ? 11.619 -1.229 -20.116 1.00 89.06 97 TRP A C 1
ATOM 720 O O . TRP A 1 97 ? 11.729 -0.062 -19.759 1.00 89.06 97 TRP A O 1
ATOM 730 N N . LEU A 1 98 ? 11.425 -1.604 -21.379 1.00 86.19 98 LEU A N 1
ATOM 731 C CA . LEU A 1 98 ? 11.183 -0.717 -22.510 1.00 86.19 98 LEU A CA 1
ATOM 732 C C . LEU A 1 98 ? 9.931 -1.210 -23.224 1.00 86.19 98 LEU A C 1
ATOM 734 O O . LEU A 1 98 ? 9.770 -2.432 -23.343 1.00 86.19 98 LEU A O 1
ATOM 738 N N . ASP A 1 99 ? 9.154 -0.271 -23.746 1.00 84.62 99 ASP A N 1
ATOM 739 C CA . ASP A 1 99 ? 8.073 -0.498 -24.700 1.00 84.62 99 ASP A CA 1
ATOM 740 C C . ASP A 1 99 ? 8.487 -1.511 -25.803 1.00 84.62 99 ASP A C 1
ATOM 742 O O . ASP A 1 99 ? 9.515 -1.327 -26.480 1.00 84.62 99 ASP A O 1
ATOM 746 N N . PRO A 1 100 ? 7.745 -2.627 -25.959 1.00 79.25 100 PRO A N 1
ATOM 747 C CA . PRO A 1 100 ? 7.983 -3.623 -27.000 1.00 79.25 100 PRO A CA 1
ATOM 748 C C . PRO A 1 100 ? 7.570 -3.169 -28.411 1.00 79.25 100 PRO A C 1
ATOM 750 O O . PRO A 1 100 ? 8.126 -3.680 -29.391 1.00 79.25 100 PRO A O 1
ATOM 753 N N . ASP A 1 101 ? 6.611 -2.253 -28.521 1.00 76.88 101 ASP A N 1
ATOM 754 C CA . ASP A 1 101 ? 5.998 -1.784 -29.764 1.00 76.88 101 ASP A CA 1
ATOM 755 C C . ASP A 1 101 ? 6.565 -0.418 -30.220 1.00 76.88 101 ASP A C 1
ATOM 757 O O . ASP A 1 101 ? 6.477 -0.067 -31.407 1.00 76.88 101 ASP A O 1
ATOM 761 N N . GLY A 1 102 ? 7.206 0.324 -29.314 1.00 66.88 102 GLY A N 1
ATOM 762 C CA . GLY A 1 102 ? 7.670 1.693 -29.523 1.00 66.88 102 GLY A CA 1
ATOM 763 C C . GLY A 1 102 ? 9.131 1.897 -29.938 1.00 66.88 102 GLY A C 1
ATOM 764 O O . GLY A 1 102 ? 10.004 1.025 -29.926 1.00 66.88 102 GLY A O 1
ATOM 765 N N . THR A 1 103 ? 9.423 3.149 -30.307 1.00 59.94 103 THR A N 1
ATOM 766 C CA . THR A 1 103 ? 10.785 3.671 -30.526 1.00 59.94 103 THR A CA 1
ATOM 767 C C . THR A 1 103 ? 11.275 4.465 -29.315 1.00 59.94 103 THR A C 1
ATOM 769 O O . THR A 1 103 ? 11.790 5.578 -29.476 1.00 59.94 103 THR A O 1
ATOM 772 N N . THR A 1 104 ? 11.071 3.950 -28.100 1.00 59.16 104 THR A N 1
ATOM 773 C CA . THR A 1 104 ? 11.349 4.702 -26.872 1.00 59.16 104 THR A CA 1
ATOM 774 C C . THR A 1 104 ? 12.798 5.168 -26.839 1.00 59.16 104 THR A C 1
ATOM 776 O O . THR A 1 104 ? 13.760 4.407 -27.008 1.00 59.16 104 THR A O 1
ATOM 779 N N . VAL A 1 105 ? 12.976 6.472 -26.624 1.00 60.38 105 VAL A N 1
ATOM 780 C CA . VAL A 1 105 ? 14.294 7.041 -26.361 1.00 60.38 105 VAL A CA 1
ATOM 781 C C . VAL A 1 105 ? 14.705 6.543 -24.984 1.00 60.38 105 VAL A C 1
ATOM 783 O O . VAL A 1 105 ? 14.199 7.033 -23.977 1.00 60.38 105 VAL A O 1
ATOM 786 N N . ALA A 1 106 ? 15.610 5.562 -24.958 1.00 59.94 106 ALA A N 1
ATOM 787 C CA . ALA A 1 106 ? 16.105 4.944 -23.734 1.00 59.94 106 ALA A CA 1
ATOM 788 C C . ALA A 1 106 ? 16.371 5.999 -22.645 1.00 59.94 106 ALA A C 1
ATOM 790 O O . ALA A 1 106 ? 17.280 6.826 -22.768 1.00 59.94 106 ALA A O 1
ATOM 791 N N . GLY A 1 107 ? 15.565 5.952 -21.584 1.00 62.69 107 GLY A N 1
ATOM 792 C CA . GLY A 1 107 ? 15.739 6.769 -20.394 1.00 62.69 107 GLY A CA 1
ATOM 793 C C . GLY A 1 107 ? 14.836 7.980 -20.216 1.00 62.69 107 GLY A C 1
ATOM 794 O O . GLY A 1 107 ? 15.061 8.737 -19.268 1.00 62.69 107 GLY A O 1
ATOM 795 N N . HIS A 1 108 ? 13.827 8.171 -21.067 1.00 72.44 108 HIS A N 1
ATOM 796 C CA . HIS A 1 108 ? 12.666 8.955 -20.651 1.00 72.44 108 HIS A CA 1
ATOM 797 C C . HIS A 1 108 ? 11.838 8.152 -19.635 1.00 72.44 108 HIS A C 1
ATOM 799 O O . HIS A 1 108 ? 11.936 6.935 -19.602 1.00 72.44 108 HIS A O 1
ATOM 805 N N . LEU A 1 109 ? 11.113 8.838 -18.751 1.00 80.75 109 LEU A N 1
ATOM 806 C CA . LEU A 1 109 ? 10.118 8.214 -17.881 1.00 80.75 109 LEU A CA 1
ATOM 807 C C . LEU A 1 109 ? 8.780 8.856 -18.176 1.00 80.75 109 LEU A C 1
ATOM 809 O O . LEU A 1 109 ? 8.690 10.088 -18.230 1.00 80.75 109 LEU A O 1
ATOM 813 N N . GLY A 1 110 ? 7.756 8.022 -18.215 1.00 76.56 110 GLY A N 1
ATOM 814 C CA . GLY A 1 110 ? 6.400 8.437 -18.495 1.00 76.56 110 GLY A CA 1
ATOM 815 C C . GLY A 1 110 ? 6.029 8.185 -19.943 1.00 76.56 110 GLY A C 1
ATOM 816 O O . GLY A 1 110 ? 6.885 8.020 -20.803 1.00 76.56 110 GLY A O 1
ATOM 817 N N . ARG A 1 111 ? 4.719 8.216 -20.136 1.00 74.69 111 ARG A N 1
ATOM 818 C CA . ARG A 1 111 ? 4.031 7.729 -21.316 1.00 74.69 111 ARG A CA 1
ATOM 819 C C . ARG A 1 111 ? 4.504 8.278 -22.652 1.00 74.69 111 ARG A C 1
ATOM 821 O O . ARG A 1 111 ? 4.746 9.486 -22.792 1.00 74.69 111 ARG A O 1
ATOM 828 N N . GLU A 1 112 ? 4.467 7.413 -23.646 1.00 77.06 112 GLU A N 1
ATOM 829 C CA . GLU A 1 112 ? 4.787 7.694 -25.023 1.00 77.06 112 GLU A CA 1
ATOM 830 C C . GLU A 1 112 ? 3.651 8.478 -25.702 1.00 77.06 112 GLU A C 1
ATOM 832 O O . GLU A 1 112 ? 2.523 8.643 -25.215 1.00 77.06 112 GLU A O 1
ATOM 837 N N . SER A 1 113 ? 3.986 9.081 -26.844 1.00 72.12 113 SER A N 1
ATOM 838 C CA . SER A 1 113 ? 3.079 9.969 -27.583 1.00 72.12 113 SER A CA 1
ATOM 839 C C . SER A 1 113 ? 1.882 9.253 -28.212 1.00 72.12 113 SER A C 1
ATOM 841 O O . SER A 1 113 ? 0.882 9.893 -28.545 1.00 72.12 113 SER A O 1
ATOM 843 N N . ASP A 1 114 ? 2.016 7.952 -28.407 1.00 71.94 114 ASP A N 1
ATOM 844 C CA . ASP A 1 114 ? 1.114 7.036 -29.087 1.00 71.94 114 ASP A CA 1
ATOM 845 C C . ASP A 1 114 ? 0.170 6.309 -28.125 1.00 71.94 114 ASP A C 1
ATOM 847 O O . ASP A 1 114 ? -0.872 5.805 -28.557 1.00 71.94 114 ASP A O 1
ATOM 851 N N . ASP A 1 115 ? 0.433 6.381 -26.823 1.00 75.88 115 ASP A N 1
ATOM 852 C CA . ASP A 1 115 ? -0.414 5.755 -25.820 1.00 75.88 115 ASP A CA 1
ATOM 853 C C . ASP A 1 115 ? -1.759 6.469 -25.632 1.00 75.88 115 ASP A C 1
ATOM 855 O O . ASP A 1 115 ? -1.896 7.684 -25.846 1.00 75.88 115 ASP A O 1
ATOM 859 N N . PRO A 1 116 ? -2.799 5.758 -25.158 1.00 74.62 116 PRO A N 1
ATOM 860 C CA . PRO A 1 116 ? -4.148 6.300 -24.993 1.00 74.62 116 PRO A CA 1
ATOM 861 C C . PRO A 1 116 ? -4.305 7.114 -23.705 1.00 74.62 116 PRO A C 1
ATOM 863 O O . PRO A 1 116 ? -4.138 6.586 -22.616 1.00 74.62 116 PRO A O 1
ATOM 866 N N . LEU A 1 117 ? -4.669 8.410 -23.778 1.00 73.88 117 LEU A N 1
ATOM 867 C CA . LEU A 1 117 ? -4.737 9.354 -22.621 1.00 73.88 117 LEU A CA 1
ATOM 868 C C . LEU A 1 117 ? -5.506 8.825 -21.400 1.00 73.88 117 LEU A C 1
ATOM 870 O O . LEU A 1 117 ? -5.155 9.148 -20.272 1.00 73.88 117 LEU A O 1
ATOM 874 N N . ASN A 1 118 ? -6.509 7.984 -21.638 1.00 76.25 118 ASN A N 1
ATOM 875 C CA . ASN A 1 118 ? -7.231 7.244 -20.616 1.00 76.25 118 ASN A CA 1
ATOM 876 C C . ASN A 1 118 ? -7.259 5.768 -21.035 1.00 76.25 118 ASN A C 1
ATOM 878 O O . ASN A 1 118 ? -8.166 5.391 -21.782 1.00 76.25 118 ASN A O 1
ATOM 882 N N . PRO A 1 119 ? -6.283 4.948 -20.618 1.00 77.69 119 PRO A N 1
ATOM 883 C CA . PRO A 1 119 ? -6.311 3.530 -20.926 1.00 77.69 119 PRO A CA 1
ATOM 884 C C . PRO A 1 119 ? -7.526 2.899 -20.232 1.00 77.69 119 PRO A C 1
ATOM 886 O O . PRO A 1 119 ? -7.790 3.126 -19.047 1.00 77.69 119 PRO A O 1
ATOM 889 N N . GLU A 1 120 ? -8.302 2.130 -20.987 1.00 71.44 120 GLU A N 1
ATOM 890 C CA . GLU A 1 120 ? -9.463 1.394 -20.476 1.00 71.44 120 GLU A CA 1
ATOM 891 C C . GLU A 1 120 ? -9.031 0.098 -19.768 1.00 71.44 120 GLU A C 1
ATOM 893 O O . GLU A 1 120 ? -9.758 -0.425 -18.918 1.00 71.44 120 GLU A O 1
ATOM 898 N N . SER A 1 121 ? -7.831 -0.392 -20.097 1.00 76.69 121 SER A N 1
ATOM 899 C CA . SER A 1 121 ? -7.207 -1.611 -19.581 1.00 76.69 121 SER A CA 1
ATOM 900 C C . SER A 1 121 ? -5.712 -1.390 -19.353 1.00 76.69 121 SER A C 1
ATOM 902 O O . SER A 1 121 ? -5.074 -0.640 -20.088 1.00 76.69 121 SER A O 1
ATOM 904 N N . ARG A 1 122 ? -5.127 -2.102 -18.383 1.00 84.25 122 ARG A N 1
ATOM 905 C CA . ARG A 1 122 ? -3.672 -2.078 -18.152 1.00 84.25 122 ARG A CA 1
ATOM 906 C C . ARG A 1 122 ? -2.873 -2.808 -19.220 1.00 84.25 122 ARG A C 1
ATOM 908 O O . ARG A 1 122 ? -1.673 -2.638 -19.283 1.00 84.25 122 ARG A O 1
ATOM 915 N N . SER A 1 123 ? -3.529 -3.566 -20.093 1.00 79.81 123 SER A N 1
ATOM 916 C CA . SER A 1 123 ? -2.884 -4.121 -21.287 1.00 79.81 123 SER A CA 1
ATOM 917 C C . SER A 1 123 ? -2.445 -3.057 -22.300 1.00 79.81 123 SER A C 1
ATOM 919 O O . SER A 1 123 ? -1.817 -3.413 -23.281 1.00 79.81 123 SER A O 1
ATOM 921 N N . GLN A 1 124 ? -2.865 -1.799 -22.119 1.00 81.06 124 GLN A N 1
ATOM 922 C CA . GLN A 1 124 ? -2.436 -0.643 -22.916 1.00 81.06 124 GLN A CA 1
ATOM 923 C C . GLN A 1 124 ? -1.327 0.162 -22.221 1.00 81.06 124 GLN A C 1
ATOM 925 O O . GLN A 1 124 ? -1.048 1.268 -22.655 1.00 81.06 124 GLN A O 1
ATOM 930 N N . LEU A 1 125 ? -0.846 -0.326 -21.074 1.00 85.62 125 LEU A N 1
ATOM 931 C CA . LEU A 1 125 ? 0.296 0.197 -20.335 1.00 85.62 125 LEU A CA 1
ATOM 932 C C . LEU A 1 125 ? 1.306 -0.951 -20.338 1.00 85.62 125 LEU A C 1
ATOM 934 O O . LEU A 1 125 ? 1.245 -1.821 -19.462 1.00 85.62 125 LEU A O 1
ATOM 938 N N . ASP A 1 126 ? 2.051 -1.093 -21.420 1.00 86.25 126 ASP A N 1
ATOM 939 C CA . ASP A 1 126 ? 2.736 -2.343 -21.746 1.00 86.25 126 ASP A CA 1
ATOM 940 C C . ASP A 1 126 ? 4.181 -2.401 -21.247 1.00 86.25 126 ASP A C 1
ATOM 942 O O . ASP A 1 126 ? 4.737 -3.500 -21.165 1.00 86.25 126 ASP A O 1
ATOM 946 N N . ASP A 1 127 ? 4.720 -1.282 -20.769 1.00 88.88 127 ASP A N 1
ATOM 947 C CA . ASP A 1 127 ? 5.997 -1.204 -20.077 1.00 88.88 127 ASP A CA 1
ATOM 948 C C . ASP A 1 127 ? 5.891 -0.611 -18.657 1.00 88.88 127 ASP A C 1
ATOM 950 O O . ASP A 1 127 ? 4.813 -0.358 -18.108 1.00 88.88 127 ASP A O 1
ATOM 954 N N . MET A 1 128 ? 7.036 -0.504 -17.978 1.00 90.06 128 MET A N 1
ATOM 955 C CA . MET A 1 128 ? 7.087 -0.041 -16.590 1.00 90.06 128 MET A CA 1
ATOM 956 C C . MET A 1 128 ? 6.810 1.466 -16.447 1.00 90.06 128 MET A C 1
ATOM 958 O O . MET A 1 128 ? 6.250 1.891 -15.430 1.00 90.06 128 MET A O 1
ATOM 962 N N . ASP A 1 129 ? 7.275 2.295 -17.381 1.00 88.50 129 ASP A N 1
ATOM 963 C CA . ASP A 1 129 ? 7.240 3.760 -17.311 1.00 88.50 129 ASP A CA 1
ATOM 964 C C . ASP A 1 129 ? 5.864 4.321 -17.616 1.00 88.50 129 ASP A C 1
ATOM 966 O O . ASP A 1 129 ? 5.503 5.365 -17.061 1.00 88.50 129 ASP A O 1
ATOM 970 N N . ASP A 1 130 ? 5.078 3.597 -18.394 1.00 88.50 130 ASP A N 1
ATOM 971 C CA . ASP A 1 130 ? 3.677 3.867 -18.666 1.00 88.50 130 ASP A CA 1
ATOM 972 C C . ASP A 1 130 ? 2.821 4.052 -17.414 1.00 88.50 130 ASP A C 1
ATOM 974 O O . ASP A 1 130 ? 1.876 4.850 -17.359 1.00 88.50 130 ASP A O 1
ATOM 978 N N . LEU A 1 131 ? 3.179 3.330 -16.352 1.00 89.69 131 LEU A N 1
ATOM 979 C CA . LEU A 1 131 ? 2.517 3.424 -15.059 1.00 89.69 131 LEU A CA 1
ATOM 980 C C . LEU A 1 131 ? 3.075 4.535 -14.167 1.00 89.69 131 LEU A C 1
ATOM 982 O O . LEU A 1 131 ? 2.583 4.733 -13.050 1.00 89.69 131 LEU A O 1
ATOM 986 N N . HIS A 1 132 ? 4.065 5.310 -14.610 1.00 90.56 132 HIS A N 1
ATOM 987 C CA . HIS A 1 132 ? 4.533 6.460 -13.847 1.00 90.56 132 HIS A CA 1
ATOM 988 C C . HIS A 1 132 ? 3.400 7.478 -13.650 1.00 90.56 132 HIS A C 1
ATOM 990 O O . HIS A 1 132 ? 2.809 7.977 -14.600 1.00 90.56 132 HIS A O 1
ATOM 996 N N . GLN A 1 133 ? 3.107 7.812 -12.388 1.00 89.44 133 GLN A N 1
ATOM 997 C CA . GLN A 1 133 ? 1.993 8.687 -11.983 1.00 89.44 133 GLN A CA 1
ATOM 998 C C . GLN A 1 133 ? 0.598 8.124 -12.277 1.00 89.44 133 GLN A C 1
ATOM 1000 O O . GLN A 1 133 ? -0.395 8.830 -12.080 1.00 89.44 133 GLN A O 1
ATOM 1005 N N . TRP A 1 134 ? 0.492 6.846 -12.652 1.00 89.88 134 TRP A N 1
ATOM 1006 C CA . TRP A 1 134 ? -0.797 6.194 -12.809 1.00 89.88 134 TRP A CA 1
ATOM 1007 C C . TRP A 1 134 ? -1.580 6.234 -11.499 1.00 89.88 134 TRP A C 1
ATOM 1009 O O . TRP A 1 134 ? -1.057 5.904 -10.429 1.00 89.88 134 TRP A O 1
ATOM 1019 N N . MET A 1 135 ? -2.848 6.630 -11.584 1.00 90.69 135 MET A N 1
ATOM 1020 C CA . MET A 1 135 ? -3.753 6.713 -10.449 1.00 90.69 135 MET A CA 1
ATOM 1021 C C . MET A 1 135 ? -5.094 6.091 -10.807 1.00 90.69 135 MET A C 1
ATOM 1023 O O . MET A 1 135 ? -5.695 6.431 -11.820 1.00 90.69 135 MET A O 1
ATOM 1027 N N . GLU A 1 136 ? -5.608 5.237 -9.927 1.00 90.56 136 GLU A N 1
ATOM 1028 C CA . GLU A 1 136 ? -6.889 4.573 -10.152 1.00 90.56 136 GLU A CA 1
ATOM 1029 C C . GLU A 1 136 ? -7.778 4.549 -8.907 1.00 90.56 136 GLU A C 1
ATOM 1031 O O . GLU A 1 136 ? -7.325 4.349 -7.776 1.00 90.56 136 GLU A O 1
ATOM 1036 N N . SER A 1 137 ? -9.071 4.770 -9.145 1.00 90.94 137 SER A N 1
ATOM 1037 C CA . SER A 1 137 ? -10.170 4.606 -8.196 1.00 90.94 137 SER A CA 1
ATOM 1038 C C . SER A 1 137 ? -11.479 4.481 -8.996 1.00 90.94 137 SER A C 1
ATOM 1040 O O . SER A 1 137 ? -11.774 5.380 -9.788 1.00 90.94 137 SER A O 1
ATOM 1042 N N . PRO A 1 138 ? -12.265 3.397 -8.856 1.0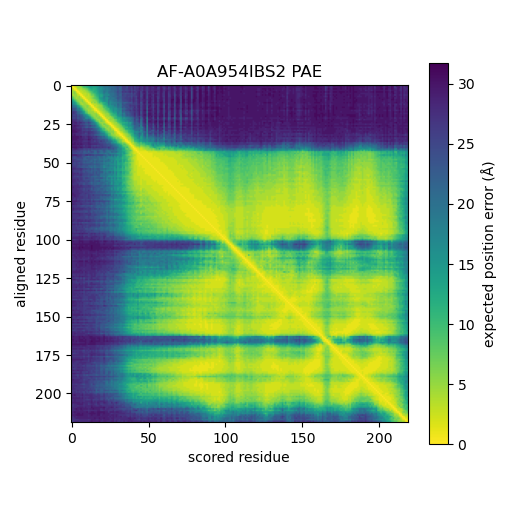0 89.69 138 PRO A N 1
ATOM 1043 C CA . PRO A 1 138 ? -12.044 2.249 -7.971 1.00 89.69 138 PRO A CA 1
ATOM 1044 C C . PRO A 1 138 ? -10.858 1.377 -8.418 1.00 89.69 138 PRO A C 1
ATOM 1046 O O . PRO A 1 138 ? -10.438 1.436 -9.573 1.00 89.69 138 PRO A O 1
ATOM 1049 N N . CYS A 1 139 ? -10.320 0.565 -7.502 1.00 92.25 139 CYS A N 1
ATOM 1050 C CA . CYS A 1 139 ? -9.206 -0.335 -7.811 1.00 92.25 139 CYS A CA 1
ATOM 1051 C C . CYS A 1 139 ? -9.663 -1.431 -8.785 1.00 92.25 139 CYS A C 1
ATOM 1053 O O . CYS A 1 139 ? -10.704 -2.057 -8.570 1.00 92.25 139 CYS A O 1
ATOM 1055 N N . ARG A 1 140 ? -8.880 -1.688 -9.835 1.00 91.81 140 ARG A N 1
ATOM 1056 C CA . ARG A 1 140 ? -9.186 -2.703 -10.862 1.00 91.81 140 ARG A CA 1
ATOM 1057 C C . ARG A 1 140 ? -8.150 -3.827 -10.879 1.00 91.81 140 ARG A C 1
ATOM 1059 O O . ARG A 1 140 ? -7.076 -3.684 -10.304 1.00 91.81 140 ARG A O 1
ATOM 1066 N N . ASP A 1 141 ? -8.448 -4.967 -11.476 1.00 88.88 141 ASP A N 1
ATOM 1067 C CA . ASP A 1 141 ? -7.414 -5.939 -11.840 1.00 88.88 141 ASP A CA 1
ATOM 1068 C C . ASP A 1 141 ? -6.769 -5.584 -13.193 1.00 88.88 141 ASP A C 1
ATOM 1070 O O . ASP A 1 141 ? -7.136 -4.590 -13.824 1.00 88.88 141 ASP A O 1
ATOM 1074 N N . ALA A 1 142 ? -5.809 -6.401 -13.634 1.00 84.38 142 ALA A N 1
ATOM 1075 C CA . ALA A 1 142 ? -5.112 -6.215 -14.907 1.00 84.38 142 ALA A CA 1
ATOM 1076 C C . ALA A 1 142 ? -6.055 -6.235 -16.126 1.00 84.38 142 ALA A C 1
ATOM 1078 O O . ALA A 1 142 ? -5.758 -5.617 -17.143 1.00 84.38 142 ALA A O 1
ATOM 1079 N N . SER A 1 143 ? -7.216 -6.895 -16.014 1.00 84.38 143 SER A N 1
ATOM 1080 C CA . SER A 1 143 ? -8.241 -6.940 -17.067 1.00 84.38 143 SER A CA 1
ATOM 1081 C C . SER A 1 143 ? -9.163 -5.714 -17.082 1.00 84.38 143 SER A C 1
ATOM 1083 O O . SER A 1 143 ? -10.067 -5.631 -17.910 1.00 84.38 143 SER A O 1
ATOM 1085 N N . GLY A 1 144 ? -8.982 -4.776 -16.145 1.00 86.75 144 GLY A N 1
ATOM 1086 C CA . GLY A 1 144 ? -9.848 -3.609 -15.977 1.00 86.75 144 GLY A CA 1
ATOM 1087 C C . GLY A 1 144 ? -11.114 -3.878 -15.152 1.00 86.75 144 GLY A C 1
ATOM 1088 O O . GLY A 1 144 ? -11.932 -2.966 -14.969 1.00 86.75 144 GLY A O 1
ATOM 1089 N N . THR A 1 145 ? -11.279 -5.086 -14.602 1.00 89.88 145 THR A N 1
ATOM 1090 C CA . THR A 1 145 ? -12.434 -5.450 -13.770 1.00 89.88 145 THR A CA 1
ATOM 1091 C C . THR A 1 145 ? -12.299 -4.832 -12.384 1.00 89.88 145 THR A C 1
ATOM 1093 O O . THR A 1 145 ? -11.255 -4.926 -11.744 1.00 89.88 145 THR A O 1
ATOM 1096 N N . VAL A 1 146 ? -13.360 -4.194 -11.886 1.00 91.62 146 VAL A N 1
ATOM 1097 C CA . VAL A 1 146 ? -13.353 -3.567 -10.556 1.00 91.62 146 VAL A CA 1
ATOM 1098 C C . VAL A 1 146 ? -13.231 -4.627 -9.461 1.00 91.62 146 VAL A C 1
ATOM 1100 O O . VAL A 1 146 ? -14.025 -5.567 -9.398 1.00 91.62 146 VAL A O 1
ATOM 1103 N N . LEU A 1 147 ? -12.267 -4.444 -8.559 1.00 92.31 147 LEU A N 1
ATOM 1104 C CA . LEU A 1 147 ? -12.071 -5.314 -7.408 1.00 92.31 147 LEU A CA 1
ATOM 1105 C C . LEU A 1 147 ? -13.143 -5.017 -6.344 1.00 92.31 147 LEU A C 1
ATOM 1107 O O . LEU A 1 147 ? -13.226 -3.885 -5.852 1.00 92.31 147 LEU A O 1
ATOM 1111 N N . PRO A 1 148 ? -13.963 -6.004 -5.944 1.00 92.00 148 PRO A N 1
ATOM 1112 C CA . PRO A 1 148 ? -15.043 -5.777 -4.994 1.00 92.00 148 PRO A CA 1
ATOM 1113 C C . PRO A 1 148 ? -14.510 -5.398 -3.609 1.00 92.00 148 PRO A C 1
ATOM 1115 O O . PRO A 1 148 ? -13.478 -5.893 -3.154 1.00 92.00 148 PRO A O 1
ATOM 1118 N N . GLY A 1 149 ? -15.244 -4.527 -2.914 1.00 88.81 149 GLY A N 1
ATOM 1119 C CA . GLY A 1 149 ? -14.886 -4.080 -1.567 1.00 88.81 149 GLY A CA 1
ATOM 1120 C C . GLY A 1 149 ? -13.667 -3.160 -1.523 1.00 88.81 149 GLY A C 1
ATOM 1121 O O . GLY A 1 149 ? -13.090 -2.988 -0.452 1.00 88.81 149 GLY A O 1
ATOM 1122 N N . THR A 1 150 ? -13.261 -2.591 -2.661 1.00 91.81 150 THR A N 1
ATOM 1123 C CA . THR A 1 150 ? -12.193 -1.581 -2.738 1.00 91.81 150 THR A CA 1
ATOM 1124 C C . THR A 1 150 ? -12.729 -0.147 -2.785 1.00 91.81 150 THR A C 1
ATOM 1126 O O . THR A 1 150 ? -12.013 0.792 -3.126 1.00 91.81 150 THR A O 1
ATOM 1129 N N . ASP A 1 151 ? -13.998 0.041 -2.421 1.00 89.06 151 ASP A N 1
ATOM 1130 C CA . ASP A 1 151 ? -14.658 1.342 -2.441 1.00 89.06 151 ASP A CA 1
ATOM 1131 C C . ASP A 1 151 ? -13.924 2.352 -1.546 1.00 89.06 151 ASP A C 1
ATOM 1133 O O . ASP A 1 151 ? -13.668 2.109 -0.364 1.00 89.06 151 ASP A O 1
ATOM 1137 N N . GLY A 1 152 ? -13.571 3.505 -2.119 1.00 89.19 152 GLY A N 1
ATOM 1138 C CA . GLY A 1 152 ? -12.839 4.564 -1.417 1.00 89.19 152 GLY A CA 1
ATOM 1139 C C . GLY A 1 152 ? -11.336 4.311 -1.235 1.00 89.19 152 GLY A C 1
ATOM 1140 O O . GLY A 1 152 ? -10.664 5.156 -0.635 1.00 89.19 152 GLY A O 1
ATOM 1141 N N . LEU A 1 153 ? -10.807 3.196 -1.753 1.00 93.69 153 LEU A N 1
ATOM 1142 C CA . LEU A 1 153 ? -9.371 2.978 -1.918 1.00 93.69 153 LEU A CA 1
ATOM 1143 C C . LEU A 1 153 ? -8.913 3.540 -3.265 1.00 93.69 153 LEU A C 1
ATOM 1145 O O . LEU A 1 153 ? -9.571 3.368 -4.290 1.00 93.69 153 LEU A O 1
ATOM 1149 N N . GLN A 1 154 ? -7.758 4.191 -3.252 1.00 95.62 154 GLN A N 1
ATOM 1150 C CA . GLN A 1 154 ? -7.093 4.704 -4.445 1.00 95.62 154 GLN A CA 1
ATOM 1151 C C . GLN A 1 154 ? -5.669 4.172 -4.484 1.00 95.62 154 GLN A C 1
ATOM 1153 O O . GLN A 1 154 ? -5.004 4.151 -3.449 1.00 95.62 154 GLN A O 1
ATOM 1158 N N . ARG A 1 155 ? -5.186 3.786 -5.665 1.00 95.44 155 ARG A N 1
ATOM 1159 C CA . ARG A 1 155 ? -3.780 3.420 -5.866 1.00 95.44 155 ARG A CA 1
ATOM 1160 C C . ARG A 1 155 ? -3.072 4.458 -6.707 1.00 95.44 155 ARG A C 1
ATOM 1162 O O . ARG A 1 155 ? -3.681 5.059 -7.588 1.00 95.44 155 ARG A O 1
ATOM 1169 N N . THR A 1 156 ? -1.793 4.648 -6.428 1.00 95.56 156 THR A N 1
ATOM 1170 C CA . THR A 1 156 ? -0.897 5.478 -7.226 1.00 95.56 156 THR A CA 1
ATOM 1171 C C . THR A 1 156 ? 0.420 4.752 -7.413 1.00 95.56 156 THR A C 1
ATOM 1173 O O . THR A 1 156 ? 0.964 4.225 -6.439 1.00 95.56 156 THR A O 1
ATOM 1176 N N . VAL A 1 157 ? 0.927 4.745 -8.639 1.00 95.50 157 VAL A N 1
ATOM 1177 C CA . VAL A 1 157 ? 2.232 4.185 -8.987 1.00 95.50 157 VAL A CA 1
ATOM 1178 C C . VAL A 1 157 ? 3.206 5.326 -9.261 1.00 95.50 157 VAL A C 1
ATOM 1180 O O . VAL A 1 157 ? 2.860 6.375 -9.802 1.00 95.50 157 VAL A O 1
ATOM 1183 N N . THR A 1 158 ? 4.445 5.160 -8.823 1.00 94.75 158 THR A N 1
ATOM 1184 C CA . THR A 1 158 ? 5.533 6.093 -9.098 1.00 94.75 158 THR A CA 1
ATOM 1185 C C . THR A 1 158 ? 6.767 5.290 -9.453 1.00 94.75 158 THR A C 1
ATOM 1187 O O . THR A 1 158 ? 7.244 4.496 -8.644 1.00 94.75 158 THR A O 1
ATOM 1190 N N . VAL A 1 159 ? 7.268 5.508 -10.662 1.00 93.69 159 VAL A N 1
ATOM 1191 C CA . VAL A 1 159 ? 8.510 4.917 -11.166 1.00 93.69 159 VAL A CA 1
ATOM 1192 C C . VAL A 1 159 ? 9.576 5.998 -11.231 1.00 93.69 159 VAL A C 1
ATOM 1194 O O . VAL A 1 159 ? 9.331 7.074 -11.758 1.00 93.69 159 VAL A O 1
ATOM 1197 N N . GLU A 1 160 ? 10.745 5.759 -10.660 1.00 93.31 160 GLU A N 1
ATOM 1198 C CA . GLU A 1 160 ? 11.840 6.728 -10.670 1.00 93.31 160 GLU A CA 1
ATOM 1199 C C . GLU A 1 160 ? 13.123 6.043 -11.110 1.00 93.31 160 GLU A C 1
ATOM 1201 O O . GLU A 1 160 ? 13.475 4.992 -10.571 1.00 93.31 160 GLU A O 1
ATOM 1206 N N . ASN A 1 161 ? 13.869 6.676 -12.011 1.00 92.38 161 ASN A N 1
ATOM 1207 C CA . ASN A 1 161 ? 15.248 6.299 -12.265 1.00 92.38 161 ASN A CA 1
ATOM 1208 C C . ASN A 1 161 ? 16.037 6.648 -11.011 1.00 92.38 161 ASN A C 1
ATOM 1210 O O . ASN A 1 161 ? 15.855 7.711 -10.409 1.00 92.38 161 ASN A O 1
ATOM 1214 N N . ILE A 1 162 ? 16.892 5.737 -10.573 1.00 92.12 162 ILE A N 1
ATOM 1215 C CA . ILE A 1 162 ? 17.654 5.918 -9.345 1.00 92.12 162 ILE A CA 1
ATOM 1216 C C . ILE A 1 162 ? 19.137 5.752 -9.606 1.00 92.12 162 ILE A C 1
ATOM 1218 O O . ILE A 1 162 ? 19.577 4.876 -10.339 1.00 92.12 162 ILE A O 1
ATOM 1222 N N . SER A 1 163 ? 19.941 6.570 -8.945 1.00 89.06 163 SER A N 1
ATOM 1223 C CA . SER A 1 163 ? 21.368 6.310 -8.813 1.00 89.06 163 SER A CA 1
ATOM 1224 C C . SER A 1 163 ? 21.653 5.919 -7.372 1.00 89.06 163 SER A C 1
ATOM 1226 O O . SER A 1 163 ? 21.076 6.466 -6.428 1.00 89.06 163 SER A O 1
ATOM 1228 N N . GLY A 1 164 ? 22.520 4.931 -7.195 1.00 74.88 164 GLY A N 1
ATOM 1229 C CA . GLY A 1 164 ? 22.952 4.493 -5.882 1.00 74.88 164 GLY A CA 1
ATOM 1230 C C . GLY A 1 164 ? 24.383 3.999 -5.947 1.00 74.88 164 GLY A C 1
ATOM 1231 O O . GLY A 1 164 ? 24.724 3.150 -6.765 1.00 74.88 164 GLY A O 1
ATOM 1232 N N . THR A 1 165 ? 25.222 4.523 -5.064 1.00 64.50 165 THR A N 1
ATOM 1233 C CA . THR A 1 165 ? 26.476 3.874 -4.681 1.00 64.50 165 THR A CA 1
ATOM 1234 C C . THR A 1 165 ? 26.352 3.441 -3.228 1.00 64.50 165 THR A C 1
ATOM 1236 O O . THR A 1 165 ? 25.543 3.992 -2.477 1.00 64.50 165 THR A O 1
ATOM 1239 N N . VAL A 1 166 ? 27.185 2.487 -2.803 1.00 54.72 166 VAL A N 1
ATOM 1240 C CA . VAL A 1 166 ? 27.240 2.011 -1.405 1.00 54.72 166 VAL A CA 1
ATOM 1241 C C . VAL A 1 166 ? 27.411 3.174 -0.406 1.00 54.72 166 VAL A C 1
ATOM 1243 O O . VAL A 1 166 ? 27.051 3.047 0.758 1.00 54.72 166 VAL A O 1
ATOM 1246 N N . THR A 1 167 ? 27.924 4.323 -0.857 1.00 57.12 167 THR A N 1
ATOM 1247 C CA . THR A 1 167 ? 28.284 5.467 -0.012 1.00 57.12 167 THR A CA 1
ATOM 1248 C C . THR A 1 167 ? 27.210 6.560 0.081 1.00 57.12 167 THR A C 1
ATOM 1250 O O . THR A 1 167 ? 27.142 7.221 1.110 1.00 57.12 167 THR A O 1
ATOM 1253 N N . ASN A 1 168 ? 26.365 6.756 -0.940 1.00 62.41 168 ASN A N 1
ATOM 1254 C CA . ASN A 1 168 ? 25.473 7.931 -1.023 1.00 62.41 168 ASN A CA 1
ATOM 1255 C C . ASN A 1 168 ? 23.973 7.617 -0.904 1.00 62.41 168 ASN A C 1
ATOM 1257 O O . ASN A 1 168 ? 23.149 8.524 -0.998 1.00 62.41 168 ASN A O 1
ATOM 1261 N N . GLY A 1 169 ? 23.607 6.354 -0.672 1.00 73.88 169 GLY A N 1
ATOM 1262 C CA . GLY A 1 169 ? 22.204 5.943 -0.645 1.00 73.88 169 GLY A CA 1
ATOM 1263 C C . GLY A 1 169 ? 21.538 6.023 -2.025 1.00 73.88 169 GLY A C 1
ATOM 1264 O O . GLY A 1 169 ? 22.157 6.390 -3.023 1.00 73.88 169 GLY A O 1
ATOM 1265 N N . VAL A 1 170 ? 20.269 5.623 -2.087 1.00 83.44 170 VAL A N 1
ATOM 1266 C CA . VAL A 1 170 ? 19.482 5.586 -3.328 1.00 83.44 170 VAL A CA 1
ATOM 1267 C C . VAL A 1 170 ? 18.790 6.931 -3.532 1.00 83.44 170 VAL A C 1
ATOM 1269 O O . VAL A 1 170 ? 17.949 7.319 -2.719 1.00 83.44 170 VAL A O 1
ATOM 1272 N N . THR A 1 171 ? 19.113 7.619 -4.625 1.00 88.94 171 THR A N 1
ATOM 1273 C CA . THR A 1 171 ? 18.572 8.947 -4.952 1.00 88.94 171 THR A CA 1
ATOM 1274 C C . THR A 1 171 ? 17.888 8.921 -6.313 1.00 88.94 171 THR A C 1
ATOM 1276 O O . THR A 1 171 ? 18.429 8.341 -7.254 1.00 88.94 171 THR A O 1
ATOM 1279 N N . ALA A 1 172 ? 16.718 9.556 -6.421 1.00 89.25 172 ALA A N 1
ATOM 1280 C CA . ALA A 1 172 ? 16.029 9.728 -7.696 1.00 89.25 172 ALA A CA 1
ATOM 1281 C C . ALA A 1 172 ? 16.850 10.635 -8.625 1.00 89.25 172 ALA A C 1
ATOM 1283 O O . ALA A 1 172 ? 17.380 11.665 -8.202 1.00 89.25 172 ALA A O 1
ATOM 1284 N N . VAL A 1 173 ? 16.966 10.238 -9.883 1.00 89.31 173 VAL A N 1
ATOM 1285 C CA . VAL A 1 173 ? 17.679 10.956 -10.938 1.00 89.31 173 VAL A CA 1
ATOM 1286 C C . VAL A 1 173 ? 16.809 10.994 -12.184 1.00 89.31 173 VAL A C 1
ATOM 1288 O O . VAL A 1 173 ? 15.912 10.180 -12.351 1.00 89.31 173 VAL A O 1
ATOM 1291 N N . THR A 1 174 ? 17.054 11.958 -13.063 1.00 85.44 174 THR A N 1
ATOM 1292 C CA . THR A 1 174 ? 16.342 12.041 -14.344 1.00 85.44 174 THR A CA 1
ATOM 1293 C C . THR A 1 174 ? 16.968 11.141 -15.404 1.00 85.44 174 THR A C 1
ATOM 1295 O O . THR A 1 174 ? 16.262 10.631 -16.263 1.00 85.44 174 THR A O 1
ATOM 1298 N N . ALA A 1 175 ? 18.285 10.934 -15.342 1.00 86.25 175 ALA A N 1
ATOM 1299 C CA . ALA A 1 175 ? 19.005 10.086 -16.282 1.00 86.25 175 ALA A CA 1
ATOM 1300 C C . ALA A 1 175 ? 18.766 8.600 -15.995 1.00 86.25 175 ALA A C 1
ATOM 1302 O O . ALA A 1 175 ? 18.742 8.182 -14.840 1.00 86.25 175 ALA A O 1
ATOM 1303 N N . GLU A 1 176 ? 18.666 7.806 -17.055 1.00 87.19 176 GLU A N 1
ATOM 1304 C CA . GLU A 1 176 ? 18.638 6.350 -16.968 1.00 87.19 176 GLU A CA 1
ATOM 1305 C C . GLU A 1 176 ? 19.979 5.798 -16.485 1.00 87.19 176 GLU A C 1
ATOM 1307 O O . GLU A 1 176 ? 21.051 6.186 -16.955 1.00 87.19 176 GLU A O 1
ATOM 1312 N N . THR A 1 177 ? 19.908 4.887 -15.525 1.00 89.19 177 THR A N 1
ATOM 1313 C CA . THR A 1 177 ? 21.063 4.280 -14.850 1.00 89.19 177 THR A CA 1
ATOM 1314 C C . THR A 1 177 ? 21.063 2.757 -14.965 1.00 89.19 177 THR A C 1
ATOM 1316 O O . THR A 1 177 ? 21.995 2.109 -14.490 1.00 89.19 177 THR A O 1
ATOM 1319 N N . GLY A 1 178 ? 20.019 2.176 -15.562 1.00 89.62 178 GLY A N 1
ATOM 1320 C CA . GLY A 1 178 ? 19.709 0.753 -15.501 1.00 89.62 178 GLY A CA 1
ATOM 1321 C C . GLY A 1 178 ? 19.105 0.328 -14.160 1.00 89.62 178 GLY A C 1
ATOM 1322 O O . GLY A 1 178 ? 19.019 -0.872 -13.902 1.00 89.62 178 GLY A O 1
ATOM 1323 N N . LEU A 1 179 ? 18.725 1.279 -13.297 1.00 91.19 179 LEU A N 1
ATOM 1324 C CA . LEU A 1 179 ? 18.096 1.037 -12.000 1.00 91.19 179 LEU A CA 1
ATOM 1325 C C . LEU A 1 179 ? 16.858 1.922 -11.837 1.00 91.19 179 LEU A C 1
ATOM 1327 O O . LEU A 1 179 ? 16.936 3.148 -11.930 1.00 91.19 179 LEU A O 1
ATOM 1331 N N . ARG A 1 180 ? 15.731 1.297 -11.498 1.00 91.69 180 ARG A N 1
ATOM 1332 C CA . ARG A 1 180 ? 14.452 1.964 -11.253 1.00 91.69 180 ARG A CA 1
ATOM 1333 C C . ARG A 1 180 ? 13.919 1.592 -9.873 1.00 91.69 180 ARG A C 1
ATOM 1335 O O . ARG A 1 180 ? 14.069 0.462 -9.406 1.00 91.69 180 ARG A O 1
ATOM 1342 N N . ARG A 1 181 ? 13.298 2.555 -9.198 1.00 94.19 181 ARG A N 1
ATOM 1343 C CA . ARG A 1 181 ? 12.498 2.337 -7.992 1.00 94.19 181 ARG A CA 1
ATOM 1344 C C . ARG A 1 181 ? 11.034 2.462 -8.365 1.00 94.19 181 ARG A C 1
ATOM 1346 O O . ARG A 1 181 ? 10.604 3.521 -8.808 1.00 94.19 181 ARG A O 1
ATOM 1353 N N . ILE A 1 182 ? 10.274 1.409 -8.105 1.00 94.88 182 ILE A N 1
ATOM 1354 C CA . ILE A 1 182 ? 8.820 1.424 -8.232 1.00 94.88 182 ILE A CA 1
ATOM 1355 C C . ILE A 1 182 ? 8.250 1.579 -6.833 1.00 94.88 182 ILE A C 1
ATOM 1357 O O . ILE A 1 182 ? 8.639 0.859 -5.913 1.00 94.88 182 ILE A O 1
ATOM 1361 N N . THR A 1 183 ? 7.334 2.523 -6.669 1.00 96.75 183 THR A N 1
ATOM 1362 C CA . THR A 1 183 ? 6.597 2.741 -5.429 1.00 96.75 183 THR A CA 1
ATOM 1363 C C . THR A 1 183 ? 5.112 2.727 -5.732 1.00 96.75 183 THR A C 1
ATOM 1365 O O . THR A 1 183 ? 4.621 3.543 -6.506 1.00 96.75 183 THR A O 1
ATOM 1368 N N . VAL A 1 184 ? 4.387 1.830 -5.075 1.00 97.56 184 VAL A N 1
ATOM 1369 C CA . VAL A 1 184 ? 2.928 1.796 -5.097 1.00 97.56 184 VAL A CA 1
ATOM 1370 C C . VAL A 1 184 ? 2.416 2.300 -3.761 1.00 97.56 184 VAL A C 1
ATOM 1372 O O . VAL A 1 184 ? 2.774 1.779 -2.704 1.00 97.56 184 VAL A O 1
ATOM 1375 N N . THR A 1 185 ? 1.559 3.313 -3.799 1.00 97.69 185 THR A N 1
ATOM 1376 C CA . THR A 1 185 ? 0.892 3.859 -2.615 1.00 97.69 185 THR A CA 1
ATOM 1377 C C . THR A 1 185 ? -0.605 3.652 -2.721 1.00 97.69 185 THR A C 1
ATOM 1379 O O . THR A 1 185 ? -1.218 4.007 -3.724 1.00 97.69 185 THR A O 1
ATOM 1382 N N . VAL A 1 186 ? -1.202 3.124 -1.657 1.00 97.62 186 VAL A N 1
ATOM 1383 C CA . VAL A 1 186 ? -2.645 2.941 -1.530 1.00 97.62 186 VAL A CA 1
ATOM 1384 C C . VAL A 1 186 ? -3.174 3.895 -0.473 1.00 97.62 186 VAL A C 1
ATOM 1386 O O . VAL A 1 186 ? -2.678 3.924 0.655 1.00 97.62 186 VAL A O 1
ATOM 1389 N N . ARG A 1 187 ? -4.185 4.684 -0.834 1.00 96.69 187 ARG A N 1
ATOM 1390 C CA . ARG A 1 187 ? -4.793 5.706 0.019 1.00 96.69 187 ARG A CA 1
ATOM 1391 C C . ARG A 1 187 ? -6.213 5.327 0.410 1.00 96.69 187 ARG A C 1
ATOM 1393 O O . ARG A 1 187 ? -6.964 4.815 -0.414 1.00 96.69 187 ARG A O 1
ATOM 1400 N N . ILE A 1 188 ? -6.583 5.631 1.652 1.00 93.44 188 ILE A N 1
ATOM 1401 C CA . ILE A 1 188 ? -7.957 5.560 2.164 1.00 93.44 188 ILE A CA 1
ATOM 1402 C C . ILE A 1 188 ? -8.379 6.988 2.498 1.00 93.44 188 ILE A C 1
ATOM 1404 O O . ILE A 1 188 ? -7.737 7.636 3.321 1.00 93.44 188 ILE A O 1
ATOM 1408 N N . ALA A 1 189 ? -9.441 7.486 1.857 1.00 88.81 189 ALA A N 1
ATOM 1409 C CA . ALA A 1 189 ? -9.931 8.857 2.059 1.00 88.81 189 ALA A CA 1
ATOM 1410 C C . ALA A 1 189 ? -8.834 9.945 1.909 1.00 88.81 189 ALA A C 1
ATOM 1412 O O . ALA A 1 189 ? -8.843 10.953 2.608 1.00 88.81 189 ALA A O 1
ATOM 1413 N N . GLY A 1 190 ? -7.872 9.727 1.002 1.00 87.50 190 GLY A N 1
ATOM 1414 C CA . GLY A 1 190 ? -6.753 10.640 0.725 1.00 87.50 190 GLY A CA 1
ATOM 1415 C C . GLY A 1 190 ? -5.497 10.425 1.584 1.00 87.50 190 GLY A C 1
ATOM 1416 O O . GLY A 1 190 ? -4.401 10.822 1.176 1.00 87.50 190 GLY A O 1
ATOM 1417 N N . GLU A 1 191 ? -5.606 9.732 2.718 1.00 91.62 191 GLU A N 1
ATOM 1418 C CA . GLU A 1 191 ? -4.470 9.409 3.587 1.00 91.62 191 GLU A CA 1
ATOM 1419 C C . GLU A 1 191 ? -3.763 8.129 3.129 1.00 91.62 191 GLU A C 1
ATOM 1421 O O . GLU A 1 191 ? -4.418 7.165 2.735 1.00 91.62 191 GLU A O 1
ATOM 1426 N N . SER A 1 192 ? -2.425 8.097 3.189 1.00 93.00 192 SER A N 1
ATOM 1427 C CA . SER A 1 192 ? -1.664 6.882 2.861 1.00 93.00 192 SER A CA 1
ATOM 1428 C C . SER A 1 192 ? -1.972 5.775 3.869 1.00 93.00 192 SER A C 1
ATOM 1430 O O . SER A 1 192 ? -1.772 5.944 5.073 1.00 93.00 192 SER A O 1
ATOM 1432 N N . ALA A 1 193 ? -2.469 4.645 3.372 1.00 94.75 193 ALA A N 1
ATOM 1433 C CA . ALA A 1 193 ? -2.829 3.481 4.171 1.00 94.75 193 ALA A CA 1
ATOM 1434 C C . ALA A 1 193 ? -1.777 2.371 4.086 1.00 94.75 193 ALA A C 1
ATOM 1436 O O . ALA A 1 193 ? -1.513 1.711 5.091 1.00 94.75 193 ALA A O 1
ATOM 1437 N N . ALA A 1 194 ? -1.187 2.178 2.905 1.00 97.00 194 ALA A N 1
ATOM 1438 C CA . ALA A 1 194 ? -0.103 1.236 2.668 1.00 97.00 194 ALA A CA 1
ATOM 1439 C C . ALA A 1 194 ? 0.798 1.731 1.532 1.00 97.00 194 ALA A C 1
ATOM 1441 O O . ALA A 1 194 ? 0.328 2.349 0.577 1.00 97.00 194 ALA A O 1
ATOM 1442 N N . THR A 1 195 ? 2.085 1.413 1.626 1.00 97.44 195 THR A N 1
ATOM 1443 C CA . THR A 1 195 ? 3.071 1.688 0.581 1.00 97.44 195 THR A CA 1
ATOM 1444 C C . THR A 1 195 ? 3.954 0.461 0.421 1.00 97.44 195 THR A C 1
ATOM 1446 O O . THR A 1 195 ? 4.424 -0.085 1.419 1.00 97.44 195 THR A O 1
ATOM 1449 N N . ALA A 1 196 ? 4.178 0.045 -0.820 1.00 97.38 196 ALA A N 1
ATOM 1450 C CA . ALA A 1 196 ? 5.098 -1.023 -1.177 1.00 97.38 196 ALA A CA 1
ATOM 1451 C C . ALA A 1 196 ? 6.078 -0.490 -2.227 1.00 97.38 196 ALA A C 1
ATOM 1453 O O . ALA A 1 196 ? 5.691 0.295 -3.095 1.00 97.38 196 ALA A O 1
ATOM 1454 N N . SER A 1 197 ? 7.348 -0.871 -2.133 1.00 96.06 197 SER A N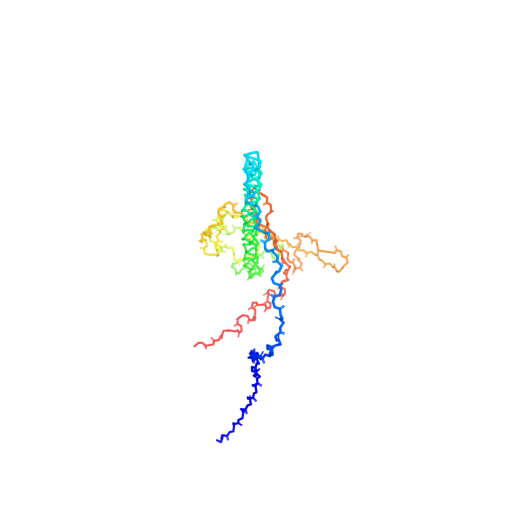 1
ATOM 1455 C CA . SER A 1 197 ? 8.360 -0.448 -3.094 1.00 96.06 197 SER A CA 1
ATOM 1456 C C . SER A 1 197 ? 9.356 -1.553 -3.394 1.00 96.06 197 SER A C 1
ATOM 1458 O O . SER A 1 197 ? 9.649 -2.398 -2.547 1.00 96.06 197 SER A O 1
ATOM 1460 N N . VAL A 1 198 ? 9.877 -1.536 -4.617 1.00 94.50 198 VAL A N 1
ATOM 1461 C CA . VAL A 1 198 ? 10.903 -2.467 -5.084 1.00 94.50 198 VAL A CA 1
ATOM 1462 C C . VAL A 1 198 ? 11.940 -1.714 -5.908 1.00 94.50 198 VAL A C 1
ATOM 1464 O O . VAL A 1 198 ? 11.635 -0.709 -6.555 1.00 94.50 198 VAL A O 1
ATOM 1467 N N . LEU A 1 199 ? 13.181 -2.187 -5.835 1.00 93.00 199 LEU A N 1
ATOM 1468 C CA . LEU A 1 199 ? 14.256 -1.758 -6.718 1.00 93.00 199 LEU A CA 1
ATOM 1469 C C . LEU A 1 199 ? 14.412 -2.801 -7.809 1.00 93.00 199 LEU A C 1
ATOM 1471 O O . LEU A 1 199 ? 14.534 -3.988 -7.511 1.00 93.00 199 LEU A O 1
ATOM 1475 N N . VAL A 1 200 ? 14.427 -2.344 -9.050 1.00 92.44 200 VAL A N 1
ATOM 1476 C CA . VAL A 1 200 ? 14.541 -3.201 -10.221 1.00 92.44 200 VAL A CA 1
ATOM 1477 C C . VAL A 1 200 ? 15.758 -2.766 -11.015 1.00 92.44 200 VAL A C 1
ATOM 1479 O O . VAL A 1 200 ? 15.985 -1.570 -11.211 1.00 92.44 200 VAL A O 1
ATOM 1482 N N . SER A 1 201 ? 16.557 -3.742 -11.441 1.00 92.19 201 SER A N 1
ATOM 1483 C CA . SER A 1 201 ? 17.657 -3.510 -12.368 1.00 92.19 201 SER A CA 1
ATOM 1484 C C . SER A 1 201 ? 17.273 -4.000 -13.755 1.00 92.19 201 SER A C 1
ATOM 1486 O O . SER A 1 201 ? 16.649 -5.053 -13.901 1.00 92.19 201 SER A O 1
ATOM 1488 N N . ARG A 1 202 ? 17.688 -3.256 -14.777 1.00 90.81 202 ARG A N 1
ATOM 1489 C CA . ARG A 1 202 ? 17.459 -3.618 -16.175 1.00 90.81 202 ARG A CA 1
ATOM 1490 C C . ARG A 1 202 ? 18.010 -5.007 -16.493 1.00 90.81 202 ARG A C 1
ATOM 1492 O O . ARG A 1 202 ? 17.323 -5.829 -17.085 1.00 90.81 202 ARG A O 1
ATOM 1499 N N . ALA A 1 203 ? 19.223 -5.285 -16.017 1.00 89.06 203 ALA A N 1
ATOM 1500 C CA . ALA A 1 203 ? 19.892 -6.559 -16.245 1.00 89.06 203 ALA A CA 1
ATOM 1501 C C . ALA A 1 203 ? 19.134 -7.755 -15.640 1.00 89.06 203 ALA A C 1
ATOM 1503 O O . ALA A 1 203 ? 19.212 -8.856 -16.178 1.00 89.06 203 ALA A O 1
ATOM 1504 N N . ASP A 1 204 ? 18.427 -7.570 -14.521 1.00 88.62 204 ASP A N 1
ATOM 1505 C CA . ASP A 1 204 ? 17.654 -8.653 -13.907 1.00 88.62 204 ASP A CA 1
ATOM 1506 C C . ASP A 1 204 ? 16.318 -8.881 -14.622 1.00 88.62 204 ASP A C 1
ATOM 1508 O O . ASP A 1 204 ? 15.931 -10.034 -14.807 1.00 88.62 204 ASP A O 1
ATOM 1512 N N . VAL A 1 205 ? 15.649 -7.814 -15.077 1.00 86.56 205 VAL A N 1
ATOM 1513 C CA . VAL A 1 205 ? 14.414 -7.916 -15.880 1.00 86.56 205 VAL A CA 1
ATOM 1514 C C . VAL A 1 205 ? 14.693 -8.616 -17.207 1.00 86.56 205 VAL A C 1
ATOM 1516 O O . VAL A 1 205 ? 14.001 -9.573 -17.548 1.00 86.56 205 VAL A O 1
ATOM 1519 N N . GLU A 1 206 ? 15.753 -8.209 -17.910 1.00 84.25 206 GLU A N 1
ATOM 1520 C CA . GLU A 1 206 ? 16.160 -8.825 -19.179 1.00 84.25 206 GLU A CA 1
ATOM 1521 C C . GLU A 1 206 ? 16.506 -10.316 -18.994 1.00 84.25 206 GLU A C 1
ATOM 1523 O O . GLU A 1 206 ? 16.038 -11.160 -19.754 1.00 84.25 206 GLU A O 1
ATOM 1528 N N . ARG A 1 207 ? 17.222 -10.691 -17.920 1.00 83.88 207 ARG A N 1
ATOM 1529 C CA . ARG A 1 207 ? 17.488 -12.115 -17.623 1.00 83.88 207 ARG A CA 1
ATOM 1530 C C . ARG A 1 207 ? 16.226 -12.922 -17.329 1.00 83.88 207 ARG A C 1
ATOM 1532 O O . ARG A 1 207 ? 16.180 -14.113 -17.643 1.00 83.88 207 ARG A O 1
ATOM 1539 N N . LEU A 1 208 ? 15.244 -12.327 -16.651 1.00 79.38 208 LEU A N 1
ATOM 1540 C CA . LEU A 1 208 ? 13.990 -13.004 -16.321 1.00 79.38 208 LEU A CA 1
ATOM 1541 C C . LEU A 1 208 ? 13.156 -13.273 -17.577 1.00 79.38 208 LEU A C 1
ATOM 1543 O O . LEU A 1 208 ? 12.579 -14.358 -17.680 1.00 79.38 208 LEU A O 1
ATOM 1547 N N . ALA A 1 209 ? 13.153 -12.340 -18.534 1.00 74.50 209 ALA A N 1
ATOM 1548 C CA . ALA A 1 209 ? 12.521 -12.528 -19.837 1.00 74.50 209 ALA A CA 1
ATOM 1549 C C . ALA A 1 209 ? 13.128 -13.731 -20.586 1.00 74.50 209 ALA A C 1
ATOM 1551 O O . ALA A 1 209 ? 12.395 -14.649 -20.963 1.00 74.50 209 ALA A O 1
ATOM 1552 N N . ASP A 1 210 ? 14.463 -13.808 -20.668 1.00 75.06 210 ASP A N 1
ATOM 1553 C CA . ASP A 1 210 ? 15.175 -14.914 -21.331 1.00 75.06 210 ASP A CA 1
ATOM 1554 C C . ASP A 1 210 ? 14.870 -16.286 -20.696 1.00 75.06 210 ASP A C 1
ATOM 1556 O O . ASP A 1 210 ? 14.703 -17.304 -21.377 1.00 75.06 210 ASP A O 1
ATOM 1560 N N . CYS A 1 211 ? 14.783 -16.341 -19.361 1.00 67.12 211 CYS A N 1
ATOM 1561 C CA . CYS A 1 211 ? 14.512 -17.591 -18.650 1.00 67.12 211 CYS A CA 1
ATOM 1562 C C . CYS A 1 211 ? 13.098 -18.117 -18.922 1.00 67.12 211 CYS A C 1
ATOM 1564 O O . CYS A 1 211 ? 12.916 -19.333 -19.020 1.00 67.12 211 CYS A O 1
ATOM 1566 N N . TYR A 1 212 ? 12.106 -17.234 -19.059 1.00 60.16 212 TYR A N 1
ATOM 1567 C CA . TYR A 1 212 ? 10.720 -17.639 -19.289 1.00 60.16 212 TYR A CA 1
ATOM 1568 C C . TYR A 1 212 ? 10.509 -18.211 -20.696 1.00 60.16 212 TYR A C 1
ATOM 1570 O O . TYR A 1 212 ? 9.822 -19.222 -20.858 1.00 60.16 212 TYR A O 1
ATOM 1578 N N . GLU A 1 213 ? 11.162 -17.633 -21.703 1.00 61.53 213 GLU A N 1
ATOM 1579 C CA . GLU A 1 213 ? 11.078 -18.122 -23.081 1.00 61.53 213 GLU A CA 1
ATOM 1580 C C . GLU A 1 213 ? 11.719 -19.516 -23.238 1.00 61.53 213 GLU A C 1
ATOM 1582 O O . GLU A 1 213 ? 11.244 -20.353 -24.007 1.00 61.53 213 GLU A O 1
ATOM 1587 N N . SER A 1 214 ? 12.728 -19.836 -22.420 1.00 59.53 214 SER A N 1
ATOM 1588 C CA . SER A 1 214 ? 13.384 -21.152 -22.420 1.00 59.53 214 SER A CA 1
ATOM 1589 C C . SER A 1 214 ? 12.580 -22.286 -21.752 1.00 59.53 214 SER A C 1
ATOM 1591 O O . SER A 1 214 ? 12.885 -23.461 -21.967 1.00 59.53 214 SER A O 1
ATOM 1593 N N . ILE A 1 215 ? 11.539 -21.965 -20.966 1.00 57.84 215 ILE A N 1
ATOM 1594 C CA . ILE A 1 215 ? 10.672 -22.933 -20.257 1.00 57.84 215 ILE A CA 1
ATOM 1595 C C . ILE A 1 215 ? 9.341 -23.124 -21.014 1.00 57.84 215 ILE A C 1
ATOM 1597 O O . ILE A 1 215 ? 8.298 -23.426 -20.438 1.00 57.84 215 ILE A O 1
ATOM 1601 N N . GLN A 1 216 ? 9.340 -22.984 -22.340 1.00 53.34 216 GLN A N 1
ATOM 1602 C CA . GLN A 1 216 ? 8.228 -23.474 -23.156 1.00 53.34 216 GLN A CA 1
ATOM 1603 C C . GLN A 1 216 ? 8.274 -25.009 -23.157 1.00 53.34 216 GLN A C 1
ATOM 1605 O O . GLN A 1 216 ? 8.968 -25.639 -23.954 1.00 53.34 216 GLN A O 1
ATOM 1610 N N . VAL A 1 217 ? 7.578 -25.622 -22.196 1.00 54.88 217 VAL A N 1
ATOM 1611 C CA . VAL A 1 217 ? 7.410 -27.076 -22.131 1.00 54.88 217 VAL A CA 1
ATOM 1612 C C . VAL A 1 217 ? 6.609 -27.490 -23.369 1.00 54.88 217 VAL A C 1
ATOM 1614 O O . VAL A 1 217 ? 5.491 -27.000 -23.534 1.00 54.88 217 VAL A O 1
ATOM 1617 N N . PRO A 1 218 ? 7.141 -28.348 -24.258 1.00 59.41 218 PRO A N 1
ATOM 1618 C CA . PRO A 1 218 ? 6.365 -28.832 -25.389 1.00 59.41 218 PRO A CA 1
ATOM 1619 C C . PRO A 1 218 ? 5.176 -29.635 -24.848 1.00 59.41 218 PRO A C 1
ATOM 1621 O O . PRO A 1 218 ? 5.371 -30.634 -24.151 1.00 59.41 218 PRO A O 1
ATOM 1624 N N . PHE A 1 219 ? 3.964 -29.155 -25.127 1.00 54.88 219 PHE A N 1
ATOM 1625 C CA . PHE A 1 219 ? 2.719 -29.891 -24.909 1.00 54.88 219 PHE A CA 1
ATOM 1626 C C . PHE A 1 219 ? 2.480 -30.893 -26.039 1.00 54.88 219 PHE A C 1
ATOM 1628 O O . PHE A 1 219 ? 2.762 -30.544 -27.210 1.00 54.88 219 PHE A O 1
#

Nearest PDB structures (foldseek):
  5fn7-assembly2_B  TM=4.906E-01  e=3.551E-01  Homo sapiens
  5fmv-assembly2_B  TM=5.991E-01  e=1.515E+00  Homo sapiens
  5fn6-assembly1_A  TM=5.674E-01  e=4.157E+00  Homo sapiens
  8vse-assembly1_B  TM=4.716E-01  e=5.023E+00  Homo sapiens
  3f8h-assembly1_B  TM=3.922E-01  e=5.350E+00  Ruegeria sp. TM1040

Solvent-accessible surface area (backbone atoms only — not comparable to full-atom values): 13408 Å² total; per-residue (Å²): 141,90,80,90,86,91,82,91,83,90,84,82,87,82,80,83,85,77,87,79,92,76,80,89,72,88,68,82,80,75,75,71,83,78,71,72,77,73,84,76,70,81,49,73,67,55,54,53,52,48,53,54,52,51,52,55,50,51,55,54,51,52,54,53,49,54,51,51,52,52,51,53,52,54,49,51,53,37,54,50,27,40,51,56,14,47,54,51,40,56,54,49,72,68,38,41,88,56,56,89,89,57,87,74,65,89,44,70,77,45,67,62,95,84,55,61,98,73,63,80,34,51,79,68,43,64,22,39,36,47,41,34,70,37,70,42,68,68,37,54,49,70,84,43,48,74,47,83,92,31,80,67,33,33,42,36,32,41,58,37,29,30,47,67,50,102,85,74,50,82,39,82,43,77,61,62,65,56,29,36,38,42,37,19,38,16,23,50,87,84,42,82,56,24,73,37,72,50,81,46,43,49,72,58,54,56,51,52,54,57,55,57,68,72,64,68,73,86,127